Protein AF-A0A940PKW3-F1 (afdb_monomer_lite)

Structure (mmCIF, N/CA/C/O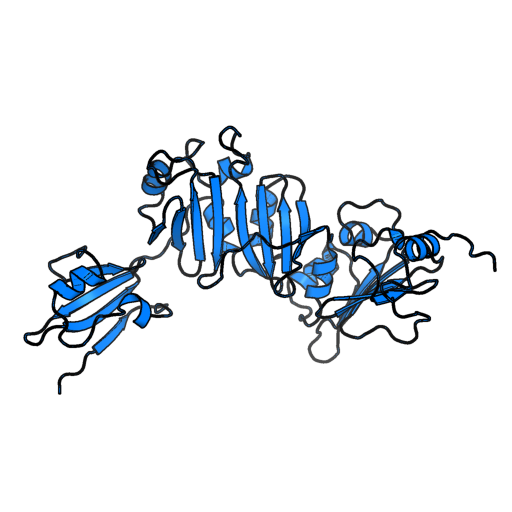 backbone):
data_AF-A0A940PKW3-F1
#
_entry.id   AF-A0A940PKW3-F1
#
loop_
_atom_site.group_PDB
_atom_site.id
_atom_site.type_symbol
_atom_site.label_atom_id
_atom_site.label_alt_id
_atom_site.label_comp_id
_atom_site.label_asym_id
_atom_site.label_entity_id
_atom_site.label_seq_id
_atom_site.pdbx_PDB_ins_code
_atom_site.Cartn_x
_atom_site.Cartn_y
_atom_site.Cartn_z
_atom_site.occupancy
_atom_site.B_iso_or_equiv
_atom_site.auth_seq_id
_atom_site.auth_comp_id
_atom_site.auth_asym_id
_atom_site.auth_atom_id
_atom_site.pdbx_PDB_model_num
ATOM 1 N N . MET A 1 1 ? -42.250 -30.000 14.776 1.00 42.66 1 MET A N 1
ATOM 2 C CA . MET A 1 1 ? -40.861 -29.640 14.417 1.00 42.66 1 MET A CA 1
ATOM 3 C C . MET A 1 1 ? -40.795 -28.125 14.399 1.00 42.66 1 MET A C 1
ATOM 5 O O . MET A 1 1 ? -41.320 -27.528 13.471 1.00 42.66 1 MET A O 1
ATOM 9 N N . HIS A 1 2 ? -40.269 -27.509 15.458 1.00 47.28 2 HIS A N 1
ATOM 10 C CA . HIS A 1 2 ? -40.024 -26.064 15.472 1.00 47.28 2 HIS A CA 1
ATOM 11 C C . HIS A 1 2 ? -38.677 -25.798 14.795 1.00 47.28 2 HIS A C 1
ATOM 13 O O . HIS A 1 2 ? -37.769 -26.616 14.921 1.00 47.28 2 HIS A O 1
ATOM 19 N N . ARG A 1 3 ? -38.581 -24.723 14.014 1.00 57.41 3 ARG A N 1
ATOM 20 C CA . ARG A 1 3 ? -37.437 -24.390 13.157 1.00 57.41 3 ARG A CA 1
ATOM 21 C C . ARG A 1 3 ? -36.722 -23.186 13.771 1.00 57.41 3 ARG A C 1
ATOM 23 O O . ARG A 1 3 ? -37.368 -22.160 13.945 1.00 57.41 3 ARG A O 1
ATOM 30 N N . LEU A 1 4 ? -35.427 -23.307 14.075 1.00 59.31 4 LEU A N 1
ATOM 31 C CA . LEU A 1 4 ? -34.598 -22.153 14.446 1.00 59.31 4 LEU A CA 1
ATOM 32 C C . LEU A 1 4 ? -34.551 -21.189 13.257 1.00 59.31 4 LEU A C 1
ATOM 34 O O . LEU A 1 4 ? -34.176 -21.591 12.148 1.00 59.31 4 LEU A O 1
ATOM 38 N N . THR A 1 5 ? -34.974 -19.948 13.478 1.00 65.88 5 THR A N 1
ATOM 39 C CA . THR A 1 5 ? -35.023 -18.929 12.426 1.00 65.88 5 THR A CA 1
ATOM 40 C C . THR A 1 5 ? -33.849 -17.973 12.581 1.00 65.88 5 THR A C 1
ATOM 42 O O . THR A 1 5 ? -33.632 -17.403 13.647 1.00 65.88 5 THR A O 1
ATOM 45 N N . PHE A 1 6 ? -33.088 -17.818 11.499 1.00 58.03 6 PHE A N 1
ATOM 46 C CA . PHE A 1 6 ? -31.997 -16.858 11.393 1.00 58.03 6 PHE A CA 1
ATOM 47 C C . PHE A 1 6 ? -32.471 -15.650 10.605 1.00 58.03 6 PHE A C 1
ATOM 49 O O . PHE A 1 6 ? -32.801 -15.781 9.423 1.00 58.03 6 PHE A O 1
ATOM 56 N N . LEU A 1 7 ? -32.500 -14.491 11.258 1.00 62.34 7 LEU A N 1
ATOM 57 C CA . LEU A 1 7 ? -32.888 -13.237 10.633 1.00 62.34 7 LEU A CA 1
ATOM 58 C C . LEU A 1 7 ? -31.661 -12.319 10.535 1.00 62.34 7 LEU A C 1
ATOM 60 O O . LEU A 1 7 ? -31.101 -11.891 11.543 1.00 62.34 7 LEU A O 1
ATOM 64 N N . LEU A 1 8 ? -31.232 -12.031 9.306 1.00 55.59 8 LEU A N 1
ATOM 65 C CA . LEU A 1 8 ? -30.220 -11.013 9.019 1.00 55.59 8 LEU A CA 1
ATOM 66 C C . LEU A 1 8 ? -30.945 -9.741 8.583 1.00 55.59 8 LEU A C 1
ATOM 68 O O . LEU A 1 8 ? -31.598 -9.732 7.538 1.00 55.59 8 LEU A O 1
ATOM 72 N N . THR A 1 9 ? -30.843 -8.680 9.373 1.00 54.34 9 THR A N 1
ATOM 73 C CA . THR A 1 9 ? -31.548 -7.414 9.136 1.00 54.34 9 THR A CA 1
ATOM 74 C C . THR A 1 9 ? -30.556 -6.267 8.945 1.00 54.34 9 THR A C 1
ATOM 76 O O . THR A 1 9 ? -29.680 -6.064 9.778 1.00 54.34 9 THR A O 1
ATOM 79 N N . GLY A 1 10 ? -30.696 -5.508 7.848 1.00 50.41 10 GLY A N 1
ATOM 80 C CA . GLY A 1 10 ? -29.863 -4.337 7.515 1.00 50.41 10 GLY A CA 1
ATOM 81 C C . GLY A 1 10 ? -29.011 -4.483 6.240 1.00 50.41 10 GLY A C 1
ATOM 82 O O . GLY A 1 10 ? -28.781 -5.589 5.752 1.00 50.41 10 GLY A O 1
ATOM 83 N N . GLU A 1 11 ? -28.546 -3.359 5.676 1.00 40.53 11 GLU A N 1
ATOM 84 C CA . GLU A 1 11 ? -27.572 -3.344 4.570 1.00 40.53 11 GLU A CA 1
ATOM 85 C C . GLU A 1 11 ? -26.161 -3.680 5.096 1.00 40.53 11 GLU A C 1
ATOM 87 O O . GLU A 1 11 ? -25.704 -3.080 6.067 1.00 40.53 11 GLU A O 1
ATOM 92 N N . ASN A 1 12 ? -25.445 -4.593 4.422 1.00 43.94 12 ASN A N 1
ATOM 93 C CA . ASN A 1 12 ? -24.135 -5.164 4.806 1.00 43.94 12 ASN A CA 1
ATOM 94 C C . ASN A 1 12 ? -24.181 -6.236 5.912 1.00 43.94 12 ASN A C 1
ATOM 96 O O . ASN A 1 12 ? -23.565 -6.103 6.969 1.00 43.94 12 ASN A O 1
ATOM 100 N N . SER A 1 13 ? -24.861 -7.346 5.624 1.00 47.47 13 SER A N 1
ATOM 101 C CA . SER A 1 13 ? -24.828 -8.571 6.429 1.00 47.47 13 SER A CA 1
ATOM 102 C C . SER A 1 13 ? -23.394 -9.018 6.757 1.00 47.47 13 SER A C 1
ATOM 104 O O . SER A 1 13 ? -22.546 -9.106 5.865 1.00 47.47 13 SER A O 1
ATOM 106 N N . TYR A 1 14 ? -23.142 -9.318 8.035 1.00 49.28 14 TYR A N 1
ATOM 107 C CA . TYR A 1 14 ? -21.865 -9.830 8.540 1.00 49.28 14 TYR A CA 1
ATOM 108 C C . TYR A 1 14 ? -21.403 -11.052 7.723 1.00 49.28 14 TYR A C 1
ATOM 110 O O . TYR A 1 14 ? -22.211 -11.946 7.475 1.00 49.28 14 TYR A O 1
ATOM 118 N N . PRO A 1 15 ? -20.132 -11.126 7.289 1.00 46.88 15 PRO A N 1
ATOM 119 C CA . PRO A 1 15 ? -19.698 -12.117 6.303 1.00 46.88 15 PRO A CA 1
ATOM 120 C C . PRO A 1 15 ? -19.610 -13.562 6.825 1.00 46.88 15 PRO A C 1
ATOM 122 O O . PRO A 1 15 ? -19.417 -14.461 6.010 1.00 46.88 15 PRO A O 1
ATOM 125 N N . ARG A 1 16 ? -19.716 -13.801 8.145 1.00 55.19 16 ARG A N 1
ATOM 126 C CA . ARG A 1 16 ? -19.660 -15.143 8.769 1.00 55.19 16 ARG A CA 1
ATOM 127 C C . ARG A 1 16 ? -20.538 -15.254 10.027 1.00 55.19 16 ARG A C 1
ATOM 129 O O . ARG A 1 16 ? -19.996 -15.418 11.121 1.00 55.19 16 ARG A O 1
ATOM 136 N N . PRO A 1 17 ? -21.872 -15.129 9.925 1.00 54.34 17 PRO A N 1
ATOM 137 C CA . PRO A 1 17 ? -22.753 -15.136 11.094 1.00 54.34 17 PRO A CA 1
ATOM 138 C C . PRO A 1 17 ? -22.559 -16.393 11.945 1.00 54.34 17 PRO A C 1
ATOM 140 O O . PRO A 1 17 ? -22.512 -16.280 13.162 1.00 54.34 17 PRO A O 1
ATOM 143 N N . GLU A 1 18 ? -22.307 -17.552 11.331 1.00 55.28 18 GLU A N 1
ATOM 144 C CA . GLU A 1 18 ? -22.012 -18.812 12.021 1.00 55.28 18 GLU A CA 1
ATOM 145 C C . GLU A 1 18 ? -20.790 -18.777 12.956 1.00 55.28 18 GLU A C 1
ATOM 147 O O . GLU A 1 18 ? -20.764 -19.515 13.938 1.00 55.28 18 GLU A O 1
ATOM 152 N N . GLY A 1 19 ? -19.792 -17.926 12.688 1.00 56.97 19 GLY A N 1
ATOM 153 C CA . GLY A 1 19 ? -18.619 -17.776 13.554 1.00 56.97 19 GLY A CA 1
ATOM 154 C C . GLY A 1 19 ? -18.909 -16.979 14.828 1.00 56.97 19 GLY A C 1
ATOM 155 O O . GLY A 1 19 ? -18.281 -17.223 15.852 1.00 56.97 19 GLY A O 1
ATOM 156 N N . LEU A 1 20 ? -19.885 -16.069 14.769 1.00 57.84 20 LEU A N 1
ATOM 157 C CA . LEU A 1 20 ? -20.273 -15.167 15.858 1.00 57.84 20 LEU A CA 1
ATOM 158 C C . LEU A 1 20 ? -21.103 -15.877 16.944 1.00 57.84 20 LEU A C 1
ATOM 160 O O . LEU A 1 20 ? -21.089 -15.491 18.106 1.00 57.84 20 LEU A O 1
ATOM 164 N N . ILE A 1 21 ? -21.833 -16.920 16.546 1.00 66.19 21 ILE A N 1
ATOM 165 C CA . ILE A 1 21 ? -22.768 -17.691 17.383 1.00 66.19 21 ILE A CA 1
ATOM 166 C C . ILE A 1 21 ? -22.354 -19.161 17.506 1.00 66.19 21 ILE A C 1
ATOM 168 O O . ILE A 1 21 ? -23.180 -20.017 17.830 1.00 66.19 21 ILE A O 1
ATOM 172 N N . ALA A 1 22 ? -21.098 -19.481 17.187 1.00 64.44 22 ALA A N 1
ATOM 173 C CA . ALA A 1 22 ? -20.590 -20.844 17.226 1.00 64.44 22 ALA A CA 1
ATOM 174 C C . ALA A 1 22 ? -20.827 -21.454 18.623 1.00 64.44 22 ALA A C 1
ATOM 176 O O . ALA A 1 22 ? -20.250 -21.013 19.612 1.00 64.44 22 ALA A O 1
ATOM 177 N N . GLY A 1 23 ? -21.702 -22.463 18.696 1.00 68.44 23 GLY A N 1
ATOM 178 C CA . GLY A 1 23 ? -22.109 -23.121 19.946 1.00 68.44 23 GLY A CA 1
ATOM 179 C C . GLY A 1 23 ? -23.553 -22.846 20.389 1.00 68.44 23 GLY A C 1
ATOM 180 O O . GLY A 1 23 ? -24.071 -23.582 21.228 1.00 68.44 23 GLY A O 1
ATOM 181 N N . LEU A 1 24 ? -24.237 -21.861 19.797 1.00 79.50 24 LEU A N 1
ATOM 182 C CA . LEU A 1 24 ? -25.676 -21.666 19.976 1.00 79.50 24 LEU A CA 1
ATOM 183 C C . LEU A 1 24 ? -26.457 -22.521 18.983 1.00 79.50 24 LEU A C 1
ATOM 185 O O . LEU A 1 24 ? -26.231 -22.487 17.774 1.00 79.50 24 LEU A O 1
ATOM 189 N N . THR A 1 25 ? -27.393 -23.305 19.506 1.00 79.19 25 THR A N 1
ATOM 190 C CA . THR A 1 25 ? -28.249 -24.197 18.723 1.00 79.19 25 THR A CA 1
ATOM 191 C C . THR A 1 25 ? -29.693 -24.075 19.191 1.00 79.19 25 THR A C 1
ATOM 193 O O . THR A 1 25 ? -30.000 -23.418 20.188 1.00 79.19 25 THR A O 1
ATOM 196 N N . GLN A 1 26 ? -30.609 -24.698 18.454 1.00 79.19 26 GLN A N 1
ATOM 197 C CA . GLN A 1 26 ? -32.002 -24.764 18.869 1.00 79.19 26 GLN A CA 1
ATOM 198 C C . GLN A 1 26 ? -32.112 -25.389 20.264 1.00 79.19 26 GLN A C 1
ATOM 200 O O . GLN A 1 26 ? -31.593 -26.478 20.504 1.00 79.19 26 GLN A O 1
ATOM 205 N N . GLY A 1 27 ? -32.820 -24.709 21.164 1.00 77.81 27 GLY A N 1
ATOM 206 C CA . GLY A 1 27 ? -32.999 -25.171 22.538 1.00 77.81 27 GLY A CA 1
ATOM 207 C C . GLY A 1 27 ? -31.851 -24.837 23.495 1.00 77.81 27 GLY A C 1
ATOM 208 O O . GLY A 1 27 ? -31.927 -25.205 24.666 1.00 77.81 27 GLY A O 1
ATOM 209 N N . SER A 1 28 ? -30.823 -24.102 23.047 1.00 87.25 28 SER A N 1
ATOM 210 C CA . SER A 1 28 ? -29.833 -23.498 23.947 1.00 87.25 28 SER A CA 1
ATOM 211 C C . SER A 1 28 ? -30.526 -22.658 25.031 1.00 87.25 28 SER A C 1
ATOM 213 O O . SER A 1 28 ? -31.518 -21.974 24.765 1.00 87.25 28 SER A O 1
ATOM 215 N N . THR A 1 29 ? -30.017 -22.725 26.263 1.00 89.50 29 THR A N 1
ATOM 216 C CA . THR A 1 29 ? -30.534 -21.963 27.410 1.00 89.50 29 THR A CA 1
ATOM 217 C C . THR A 1 29 ? -29.939 -20.555 27.455 1.00 89.50 29 THR A C 1
ATOM 219 O O . THR A 1 29 ? -28.902 -20.297 26.840 1.00 89.50 29 THR A O 1
ATOM 222 N N . ARG A 1 30 ? -30.564 -19.647 28.219 1.00 89.62 30 ARG A N 1
ATOM 223 C CA . ARG A 1 30 ? -30.000 -18.312 28.494 1.00 89.62 30 ARG A CA 1
ATOM 224 C C . ARG A 1 30 ? -28.615 -18.397 29.132 1.00 89.62 30 ARG A C 1
ATOM 226 O O . ARG A 1 30 ? -27.707 -17.718 28.678 1.00 89.62 30 ARG A O 1
ATOM 233 N N . ASP A 1 31 ? -28.420 -19.312 30.078 1.00 87.12 31 ASP A N 1
ATOM 234 C CA . ASP A 1 31 ? -27.116 -19.518 30.723 1.00 87.12 31 ASP A CA 1
ATOM 235 C C . ASP A 1 31 ? -26.021 -19.899 29.714 1.00 87.12 31 ASP A C 1
ATOM 237 O O . ASP A 1 31 ? -24.894 -19.416 29.794 1.00 87.12 31 ASP A O 1
ATOM 241 N N . LEU A 1 32 ? -26.352 -20.735 28.721 1.00 83.88 32 LEU A N 1
ATOM 242 C CA . LEU A 1 32 ? -25.419 -21.090 27.652 1.00 83.88 32 LEU A CA 1
ATOM 243 C C . LEU A 1 32 ? -25.144 -19.901 26.720 1.00 83.88 32 LEU A C 1
ATOM 245 O O . LEU A 1 32 ? -24.017 -19.738 26.259 1.00 83.88 32 LEU A O 1
ATOM 249 N N . ALA A 1 33 ? -26.144 -19.056 26.464 1.00 85.19 33 ALA A N 1
ATOM 250 C CA . ALA A 1 33 ? -25.941 -17.817 25.722 1.00 85.19 33 ALA A CA 1
ATOM 251 C C . ALA A 1 33 ? -25.017 -16.846 26.455 1.00 85.19 33 ALA A C 1
ATOM 253 O O . ALA A 1 33 ? -24.104 -16.319 25.827 1.00 85.19 33 ALA A O 1
ATOM 254 N N . HIS A 1 34 ? -25.169 -16.693 27.770 1.00 84.25 34 HIS A N 1
ATOM 255 C CA . HIS A 1 34 ? -24.277 -15.855 28.573 1.00 84.25 34 HIS A CA 1
ATOM 256 C C . HIS A 1 34 ? -22.847 -16.407 28.592 1.00 84.25 34 HIS A C 1
ATOM 258 O O . HIS A 1 34 ? -21.877 -15.656 28.543 1.00 84.25 34 HIS A O 1
ATOM 264 N N . LEU A 1 35 ? -22.702 -17.735 28.604 1.00 81.56 35 LEU A N 1
ATOM 265 C CA . LEU A 1 35 ? -21.393 -18.380 28.530 1.00 81.56 35 LEU A CA 1
ATOM 266 C C . LEU A 1 35 ? -20.677 -18.111 27.195 1.00 81.56 35 LEU A C 1
ATOM 268 O O . LEU A 1 35 ? -19.458 -17.960 27.180 1.00 81.56 35 LEU A O 1
ATOM 272 N N . ILE A 1 36 ? -21.416 -18.091 26.081 1.00 79.44 36 ILE A N 1
ATOM 273 C CA . ILE A 1 36 ? -20.850 -17.961 24.728 1.00 79.44 36 ILE A CA 1
ATOM 274 C C . ILE A 1 36 ? -20.667 -16.494 24.326 1.00 79.44 36 ILE A C 1
ATOM 276 O O . ILE A 1 36 ? -19.625 -16.136 23.783 1.00 79.44 36 ILE A O 1
ATOM 280 N N . LEU A 1 37 ? -21.675 -15.656 24.568 1.00 77.44 37 LEU A N 1
ATOM 281 C CA . LEU A 1 37 ? -21.719 -14.261 24.119 1.00 77.44 37 LEU A CA 1
ATOM 282 C C . LEU A 1 37 ? -21.313 -13.259 25.210 1.00 77.44 37 LEU A C 1
ATOM 284 O O . LEU A 1 37 ? -21.161 -12.076 24.917 1.00 77.44 37 LEU A O 1
ATOM 288 N N . GLY A 1 38 ? -21.120 -13.717 26.449 1.00 79.56 38 GLY A N 1
ATOM 289 C CA . GLY A 1 38 ? -20.910 -12.855 27.609 1.00 79.56 38 GLY A CA 1
ATOM 290 C C . GLY A 1 38 ? -22.221 -12.316 28.183 1.00 79.56 38 GLY A C 1
ATOM 291 O O . GLY A 1 38 ? -23.311 -12.764 27.835 1.00 79.56 38 GLY A O 1
ATOM 292 N N . GLU A 1 39 ? -22.117 -11.344 29.087 1.00 81.56 39 GLU A N 1
ATOM 293 C CA . GLU A 1 39 ? -23.296 -10.730 29.701 1.00 81.56 39 GLU A CA 1
ATOM 294 C C . GLU A 1 39 ? -24.097 -9.893 28.687 1.00 81.56 39 GLU A C 1
ATOM 296 O O . GLU A 1 39 ? -23.503 -9.183 27.863 1.00 81.56 39 GLU A O 1
ATOM 301 N N . PRO A 1 40 ? -25.439 -9.932 28.747 1.00 81.94 40 PRO A N 1
ATOM 302 C CA . PRO A 1 40 ? -26.274 -9.115 27.886 1.00 81.94 40 PRO A CA 1
ATOM 303 C C . PRO A 1 40 ? -26.087 -7.631 28.211 1.00 81.94 40 PRO A C 1
ATOM 305 O O . PRO A 1 40 ? -26.019 -7.212 29.367 1.00 81.94 40 PRO A O 1
ATOM 308 N N . VAL A 1 41 ? -26.051 -6.817 27.161 1.00 79.94 41 VAL A N 1
ATOM 309 C CA . VAL A 1 41 ? -26.023 -5.355 27.259 1.00 79.94 41 VAL A CA 1
ATOM 310 C C . VAL A 1 41 ? -27.401 -4.808 27.629 1.00 79.94 41 VAL A C 1
ATOM 312 O O . VAL A 1 41 ? -27.489 -3.804 28.332 1.00 79.94 41 VAL A O 1
ATOM 315 N N . ASP A 1 42 ? -28.466 -5.489 27.200 1.00 77.25 42 ASP A N 1
ATOM 316 C CA . ASP A 1 42 ? -29.824 -5.293 27.705 1.00 77.25 42 ASP A CA 1
ATOM 317 C C . ASP A 1 42 ? -30.454 -6.656 28.021 1.00 77.25 42 ASP A C 1
ATOM 319 O O . ASP A 1 42 ? -30.912 -7.388 27.140 1.00 77.25 42 ASP A O 1
ATOM 323 N N . ALA A 1 43 ? -30.485 -6.990 29.312 1.00 77.00 43 ALA A N 1
ATOM 324 C CA . ALA A 1 43 ? -31.052 -8.239 29.815 1.00 77.00 43 ALA A CA 1
ATOM 325 C C . ALA A 1 43 ? -32.573 -8.347 29.601 1.00 77.00 43 ALA A C 1
ATOM 327 O O . ALA A 1 43 ? -33.121 -9.443 29.656 1.00 77.00 43 ALA A O 1
ATOM 328 N N . THR A 1 44 ? -33.280 -7.236 29.365 1.00 78.56 44 THR A N 1
ATOM 329 C CA . THR A 1 44 ? -34.735 -7.260 29.131 1.00 78.56 44 THR A CA 1
ATOM 330 C C . THR A 1 44 ? -35.096 -7.679 27.711 1.00 78.56 44 THR A C 1
ATOM 332 O O . THR A 1 44 ? -36.212 -8.141 27.472 1.00 78.56 44 THR A O 1
ATOM 335 N N . ARG A 1 45 ? -34.148 -7.543 26.778 1.00 77.88 45 ARG A N 1
ATOM 336 C CA . ARG A 1 45 ? -34.308 -7.888 25.360 1.00 77.88 45 ARG A CA 1
ATOM 337 C C . ARG A 1 45 ? -33.386 -9.024 24.923 1.00 77.88 45 ARG A C 1
ATOM 339 O O . ARG A 1 45 ? -33.326 -9.296 23.729 1.00 77.88 45 ARG A O 1
ATOM 346 N N . ASP A 1 46 ? -32.684 -9.652 25.876 1.00 85.19 46 ASP A N 1
ATOM 347 C CA . ASP A 1 46 ? -31.654 -10.665 25.619 1.00 85.19 46 ASP A CA 1
ATOM 348 C C . ASP A 1 46 ? -30.701 -10.183 24.492 1.00 85.19 46 ASP A C 1
ATOM 350 O O . ASP A 1 46 ? -30.457 -10.868 23.495 1.00 85.19 46 ASP A O 1
ATOM 354 N N . GLU A 1 47 ? -30.228 -8.936 24.631 1.00 84.38 47 GLU A N 1
ATOM 355 C CA . GLU A 1 47 ? -29.379 -8.245 23.659 1.00 84.38 47 GLU A CA 1
ATOM 356 C C . GLU A 1 47 ? -27.906 -8.371 24.049 1.00 84.38 47 GLU A C 1
ATOM 358 O O . GLU A 1 47 ? -27.496 -7.929 25.122 1.00 84.38 47 GLU A O 1
ATOM 363 N N . PHE A 1 48 ? -27.088 -8.894 23.143 1.00 82.69 48 PHE A N 1
ATOM 364 C CA . PHE A 1 48 ? -25.660 -9.119 23.342 1.00 82.69 48 PHE A CA 1
ATOM 365 C C . PHE A 1 48 ? -24.847 -8.272 22.365 1.00 82.69 48 PHE A C 1
ATOM 367 O O . PHE A 1 48 ? -25.235 -8.081 21.211 1.00 82.69 48 PHE A O 1
ATOM 374 N N . ALA A 1 49 ? -23.692 -7.782 22.817 1.00 74.19 49 ALA A N 1
ATOM 375 C CA . ALA A 1 49 ? -22.707 -7.159 21.942 1.00 74.19 49 ALA A CA 1
ATOM 376 C C . ALA A 1 49 ? -21.627 -8.186 21.609 1.00 74.19 49 ALA A C 1
ATOM 378 O O . ALA A 1 49 ? -20.763 -8.476 22.432 1.00 74.19 49 ALA A O 1
ATOM 379 N N . ALA A 1 50 ? -21.665 -8.709 20.387 1.00 68.69 50 ALA A N 1
ATOM 380 C CA . ALA A 1 50 ? -20.647 -9.615 19.882 1.00 68.69 50 ALA A CA 1
ATOM 381 C C . ALA A 1 50 ? -19.952 -8.958 18.694 1.00 68.69 50 ALA A C 1
ATOM 383 O O . ALA A 1 50 ? -20.579 -8.650 17.682 1.00 68.69 50 ALA A O 1
ATOM 384 N N . ASP A 1 51 ? -18.642 -8.734 18.813 1.00 62.09 51 ASP A N 1
ATOM 385 C CA . ASP A 1 51 ? -17.799 -8.357 17.673 1.00 62.09 51 ASP A CA 1
ATOM 386 C C . ASP A 1 51 ? -18.194 -7.016 16.998 1.00 62.09 51 ASP A C 1
ATOM 388 O O . ASP A 1 51 ? -17.890 -6.772 15.826 1.00 62.09 51 ASP A O 1
ATOM 392 N N . GLY A 1 52 ? -18.849 -6.118 17.750 1.00 58.53 52 GLY A N 1
ATOM 393 C CA . GLY A 1 52 ? -19.374 -4.833 17.264 1.00 58.53 52 GLY A CA 1
ATOM 394 C C . GLY A 1 52 ? -20.802 -4.895 16.707 1.00 58.53 52 GLY A C 1
ATOM 395 O O . GLY A 1 52 ? -21.298 -3.918 16.144 1.00 58.53 52 GLY A O 1
ATOM 396 N N . ILE A 1 53 ? -21.483 -6.027 16.864 1.00 67.31 53 ILE A N 1
ATOM 397 C CA . ILE A 1 53 ? -22.809 -6.314 16.311 1.00 67.31 53 ILE A CA 1
ATOM 398 C C . ILE A 1 53 ? -23.783 -6.593 17.457 1.00 67.31 53 ILE A C 1
ATOM 400 O O . ILE A 1 53 ? -23.389 -7.190 18.463 1.00 67.31 53 ILE A O 1
ATOM 404 N N . ARG A 1 54 ? -25.044 -6.166 17.314 1.00 76.56 54 ARG A N 1
ATOM 405 C CA . ARG A 1 54 ? -26.100 -6.534 18.252 1.00 76.56 54 ARG A CA 1
ATOM 406 C C . ARG A 1 54 ? -26.654 -7.872 17.829 1.00 76.56 54 ARG A C 1
ATOM 408 O O . ARG A 1 54 ? -27.124 -8.042 16.704 1.00 76.56 54 ARG A O 1
ATOM 415 N N . VAL A 1 55 ? -26.580 -8.813 18.751 1.00 81.81 55 VAL A N 1
ATOM 416 C CA . VAL A 1 55 ? -27.222 -10.110 18.627 1.00 81.81 55 VAL A CA 1
ATOM 417 C C . VAL A 1 55 ? -28.407 -10.100 19.573 1.00 81.81 55 VAL A C 1
ATOM 419 O O . VAL A 1 55 ? -28.236 -9.941 20.778 1.00 81.81 55 VAL A O 1
ATOM 422 N N . PHE A 1 56 ? -29.599 -10.267 19.022 1.00 87.44 56 PHE A N 1
ATOM 423 C CA . PHE A 1 56 ? -30.830 -10.418 19.781 1.00 87.44 56 PHE A CA 1
ATOM 424 C C . PHE A 1 56 ? -31.219 -11.886 19.770 1.00 87.44 56 PHE A C 1
ATOM 426 O O . PHE A 1 56 ? -31.307 -12.509 18.705 1.00 87.44 56 PHE A O 1
ATOM 433 N N . LEU A 1 57 ? -31.435 -12.436 20.957 1.00 88.12 57 LEU A N 1
ATOM 434 C CA . LEU A 1 57 ? -31.845 -13.819 21.131 1.00 88.12 57 LEU A CA 1
ATOM 435 C C . LEU A 1 57 ? -33.293 -13.866 21.612 1.00 88.12 57 LEU A C 1
ATOM 437 O O . LEU A 1 57 ? -33.629 -13.275 22.629 1.00 88.12 57 LEU A O 1
ATOM 441 N N . GLU A 1 58 ? -34.149 -14.619 20.925 1.00 88.88 58 GLU A N 1
ATOM 442 C CA . GLU A 1 58 ? -35.513 -14.864 21.404 1.00 88.88 58 GLU A CA 1
ATOM 443 C C . GLU A 1 58 ? -35.644 -16.299 21.913 1.00 88.88 58 GLU A C 1
ATOM 445 O O . GLU A 1 58 ? -35.381 -17.274 21.195 1.00 88.88 58 GLU A O 1
ATOM 450 N N . PHE A 1 59 ? -36.080 -16.437 23.164 1.00 88.06 59 PHE A N 1
ATOM 451 C CA . PHE A 1 59 ? -36.270 -17.724 23.827 1.00 88.06 59 PHE A CA 1
ATOM 452 C C . PHE A 1 59 ? -37.757 -18.037 24.001 1.00 88.06 59 PHE A C 1
ATOM 454 O O . PHE A 1 59 ? -38.505 -17.252 24.582 1.00 88.06 59 PHE A O 1
ATOM 461 N N . GLU A 1 60 ? -38.154 -19.236 23.584 1.00 88.75 60 GLU A N 1
ATOM 462 C CA . GLU A 1 60 ? -39.469 -19.814 23.865 1.00 88.75 60 GLU A CA 1
ATOM 463 C C . GLU A 1 60 ? -39.361 -20.891 24.961 1.00 88.75 60 GLU A C 1
ATOM 465 O O . GLU A 1 60 ? -38.279 -21.191 25.468 1.00 88.75 60 GLU A O 1
ATOM 470 N N . ALA A 1 61 ? -40.482 -21.525 25.328 1.00 82.94 61 ALA A N 1
ATOM 471 C CA . ALA A 1 61 ? -40.531 -22.574 26.357 1.00 82.94 61 ALA A CA 1
ATOM 472 C C . ALA A 1 61 ? -39.589 -23.771 26.086 1.00 82.94 61 ALA A C 1
ATOM 474 O O . ALA A 1 61 ? -39.247 -24.503 27.011 1.00 82.94 61 ALA A O 1
ATOM 475 N N . GLY A 1 62 ? -39.170 -23.968 24.831 1.00 80.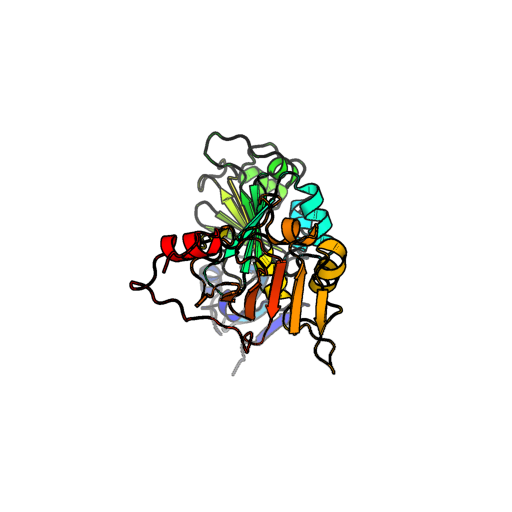75 62 GLY A N 1
ATOM 476 C CA . GLY A 1 62 ? -38.212 -24.996 24.418 1.00 80.75 62 GLY A CA 1
ATOM 477 C C . GLY A 1 62 ? -36.749 -24.541 24.351 1.00 80.75 62 GLY A C 1
ATOM 478 O O . GLY A 1 62 ? -35.921 -25.336 23.919 1.00 80.75 62 GLY A O 1
ATOM 479 N N . GLY A 1 63 ? -36.433 -23.299 24.737 1.00 87.06 63 GLY A N 1
ATOM 480 C CA . GLY A 1 63 ? -35.109 -22.675 24.625 1.00 87.06 63 GLY A CA 1
ATOM 481 C C . GLY A 1 63 ? -34.996 -21.724 23.427 1.00 87.06 63 GLY A C 1
ATOM 482 O O . GLY A 1 63 ? -36.000 -21.191 22.953 1.00 87.06 63 GLY A O 1
ATOM 483 N N . LEU A 1 64 ? -33.770 -21.472 22.961 1.00 87.31 64 LEU A N 1
ATOM 484 C CA . LEU A 1 64 ? -33.496 -20.518 21.881 1.00 87.31 64 LEU A CA 1
ATOM 485 C C . LEU A 1 64 ? -34.281 -20.855 20.600 1.00 87.31 64 LEU A C 1
ATOM 487 O O . LEU A 1 64 ? -34.191 -21.976 20.086 1.00 87.31 64 LEU A O 1
ATOM 491 N N . SER A 1 65 ? -35.030 -19.871 20.097 1.00 85.50 65 SER A N 1
ATOM 492 C CA . SER A 1 65 ? -35.988 -20.005 18.988 1.00 85.50 65 SER A CA 1
ATOM 493 C C . SER A 1 65 ? -35.663 -19.110 17.784 1.00 85.50 65 SER A C 1
ATOM 495 O O . SER A 1 65 ? -35.876 -19.525 16.639 1.00 85.50 65 SER A O 1
ATOM 497 N N . GLN A 1 66 ? -35.063 -17.939 18.021 1.00 84.69 66 GLN A N 1
ATOM 498 C CA . GLN A 1 66 ? -34.647 -17.005 16.978 1.00 84.69 66 GLN A CA 1
ATOM 499 C C . GLN A 1 66 ? -33.352 -16.286 17.358 1.00 84.69 66 GLN A C 1
ATOM 501 O O . GLN A 1 66 ? -33.109 -15.984 18.527 1.00 84.69 66 GLN A O 1
ATOM 506 N N . ILE A 1 67 ? -32.532 -16.020 16.342 1.00 83.06 67 ILE A N 1
ATOM 507 C CA . ILE A 1 67 ? -31.353 -15.160 16.431 1.00 83.06 67 ILE A CA 1
ATOM 508 C C . ILE A 1 67 ? -31.527 -14.059 15.384 1.00 83.06 67 ILE A C 1
ATOM 510 O O . ILE A 1 67 ? -31.586 -14.354 14.183 1.00 83.06 67 ILE A O 1
ATOM 514 N N . SER A 1 68 ? -31.595 -12.810 15.838 1.00 81.19 68 SER A N 1
ATOM 515 C CA . SER A 1 68 ? -31.594 -11.629 14.974 1.00 81.19 68 SER A CA 1
ATOM 516 C C . SER A 1 68 ? -30.267 -10.900 15.133 1.00 81.19 68 SER A C 1
ATOM 518 O O . SER A 1 68 ? -29.809 -10.662 16.248 1.00 81.19 68 SER A O 1
ATOM 520 N N . ILE A 1 69 ? -29.632 -10.560 14.018 1.00 76.25 69 ILE A N 1
ATOM 521 C CA . ILE A 1 69 ? -28.354 -9.848 14.014 1.00 76.25 69 ILE A CA 1
ATOM 522 C C . ILE A 1 69 ? -28.590 -8.481 13.379 1.00 76.25 69 ILE A C 1
ATOM 524 O O . ILE A 1 69 ? -28.905 -8.405 12.190 1.00 76.25 69 ILE A O 1
ATOM 528 N N . GLU A 1 70 ? -28.418 -7.414 14.158 1.00 68.56 70 GLU A N 1
ATOM 529 C CA . GLU A 1 70 ? -28.476 -6.038 13.661 1.00 68.56 70 GLU A CA 1
ATOM 530 C C . GLU A 1 70 ? -27.078 -5.400 13.719 1.00 68.56 70 GLU A C 1
ATOM 532 O O . GLU A 1 70 ? -26.410 -5.445 14.760 1.00 68.56 70 GLU A O 1
ATOM 537 N N . PRO A 1 71 ? -26.597 -4.778 12.627 1.00 61.00 71 PRO A N 1
ATOM 538 C CA . PRO A 1 71 ? -25.380 -3.979 12.660 1.00 61.00 71 PRO A CA 1
ATOM 539 C C . PRO A 1 71 ? -25.530 -2.850 13.685 1.00 61.00 71 PRO A C 1
ATOM 541 O O . PRO A 1 71 ? -26.403 -1.998 13.544 1.00 61.00 71 PRO A O 1
ATOM 544 N N . THR A 1 72 ? -24.680 -2.823 14.713 1.00 53.34 72 THR A N 1
ATOM 545 C CA . THR A 1 72 ? -24.901 -1.903 15.838 1.00 53.34 72 THR A CA 1
ATOM 546 C C . THR A 1 72 ? -24.662 -0.439 15.512 1.00 53.34 72 THR A C 1
ATOM 548 O O . THR A 1 72 ? -25.231 0.412 16.178 1.00 53.34 72 THR A O 1
ATOM 551 N N . LEU A 1 73 ? -23.806 -0.084 14.557 1.00 50.97 73 LEU A N 1
ATOM 552 C CA . LEU A 1 73 ? -23.418 1.314 14.388 1.00 50.97 73 LEU A CA 1
ATOM 553 C C . LEU A 1 73 ? -23.188 1.661 12.924 1.00 50.97 73 LEU A C 1
ATOM 555 O O . LEU A 1 73 ? -22.519 0.940 12.185 1.00 50.97 73 LEU A O 1
ATOM 559 N N . GLN A 1 74 ? -23.675 2.839 12.533 1.00 51.44 74 GLN A N 1
ATOM 560 C CA . GLN A 1 74 ? -22.995 3.621 11.512 1.00 51.44 74 GLN A CA 1
ATOM 561 C C . GLN A 1 74 ? -21.592 3.896 12.046 1.00 51.44 74 GLN A C 1
ATOM 563 O O . GLN A 1 74 ? -21.392 4.762 12.894 1.00 51.44 74 GLN A O 1
ATOM 568 N N . TRP A 1 75 ? -20.629 3.097 11.608 1.00 60.28 75 TRP A N 1
ATOM 569 C CA . TRP A 1 75 ? -19.239 3.271 11.984 1.00 60.28 75 TRP A CA 1
ATOM 570 C C . TRP A 1 75 ? -18.709 4.536 11.314 1.00 60.28 75 TRP A C 1
ATOM 572 O O . TRP A 1 75 ? -18.210 4.499 10.188 1.00 60.28 75 TRP A O 1
ATOM 582 N N . THR A 1 76 ? -18.862 5.677 11.980 1.00 72.69 76 THR A N 1
ATOM 583 C CA . THR A 1 76 ? -18.214 6.910 11.550 1.00 72.69 76 THR A CA 1
ATOM 584 C C . THR A 1 76 ? -16.720 6.749 11.754 1.00 72.69 76 THR A C 1
ATOM 586 O O . THR A 1 76 ? -16.264 6.382 12.838 1.00 72.69 76 THR A O 1
ATOM 589 N N . LEU A 1 77 ? -15.961 7.003 10.696 1.00 84.31 77 LEU A N 1
ATOM 590 C CA . LEU A 1 77 ? -14.510 7.006 10.760 1.00 84.31 77 LEU A CA 1
ATOM 591 C C . LEU A 1 77 ? -14.023 7.999 11.827 1.00 84.31 77 LEU A C 1
ATOM 593 O O . LEU A 1 77 ? -14.673 9.028 12.042 1.00 84.31 77 LEU A O 1
ATOM 597 N N . PRO A 1 78 ? -12.887 7.716 12.490 1.00 85.12 78 PRO A N 1
ATOM 598 C CA . PRO A 1 78 ? -12.326 8.637 13.463 1.00 85.12 78 PRO A CA 1
ATOM 599 C C . PRO A 1 78 ? -12.016 9.975 12.775 1.00 85.12 78 PRO A C 1
ATOM 601 O O . PRO A 1 78 ? -11.568 9.986 11.625 1.00 85.12 78 PRO A O 1
ATOM 604 N N . PRO A 1 79 ? -12.240 11.117 13.441 1.00 82.12 79 PRO A N 1
ATOM 605 C CA . PRO A 1 79 ? -12.002 12.417 12.832 1.00 82.12 79 PRO A CA 1
ATOM 606 C C . PRO A 1 79 ? -10.517 12.634 12.508 1.00 82.12 79 PRO A C 1
ATOM 608 O O . PRO A 1 79 ? -9.621 12.037 13.107 1.00 82.12 79 PRO A O 1
ATOM 611 N N . GLY A 1 80 ? -10.249 13.564 11.591 1.00 85.69 80 GLY A N 1
ATOM 612 C CA . GLY A 1 80 ? -8.892 13.995 11.258 1.00 85.69 80 GLY A CA 1
ATOM 613 C C . GLY A 1 80 ? -8.174 13.086 10.262 1.00 85.69 80 GLY A C 1
ATOM 614 O O . GLY A 1 80 ? -8.789 12.453 9.403 1.00 85.69 80 GLY A O 1
ATOM 615 N N . ARG A 1 81 ? -6.838 13.073 10.337 1.00 89.12 81 ARG A N 1
ATOM 616 C CA . ARG A 1 81 ? -5.981 12.404 9.346 1.00 89.12 81 ARG A CA 1
ATOM 617 C C . ARG A 1 81 ? -6.095 10.884 9.397 1.00 89.12 81 ARG A C 1
ATOM 619 O O . ARG A 1 81 ? -5.985 10.252 8.353 1.00 89.12 81 ARG A O 1
ATOM 626 N N . LEU A 1 82 ? -6.359 10.301 10.569 1.00 90.06 82 LEU A N 1
ATOM 627 C CA . LEU A 1 82 ? -6.575 8.860 10.686 1.00 90.06 82 LEU A CA 1
ATOM 628 C C . LEU A 1 82 ? -7.807 8.397 9.897 1.00 90.06 82 LEU A C 1
ATOM 630 O O . LEU A 1 82 ? -7.715 7.412 9.171 1.00 90.06 82 LEU A O 1
ATOM 634 N N . GLY A 1 83 ? -8.930 9.119 9.983 1.00 90.62 83 GLY A N 1
ATOM 635 C CA . GLY A 1 83 ? -10.127 8.811 9.196 1.00 90.62 83 GLY A CA 1
ATOM 636 C C . GLY A 1 83 ? -9.854 8.844 7.699 1.00 90.62 83 GLY A C 1
ATOM 637 O O . GLY A 1 83 ? -10.147 7.877 7.005 1.00 90.62 83 GLY A O 1
ATOM 638 N N . ARG A 1 84 ? -9.187 9.902 7.223 1.00 91.06 84 ARG A N 1
ATOM 639 C CA . ARG A 1 84 ? -8.787 10.025 5.811 1.00 91.06 84 ARG A CA 1
ATOM 640 C C . ARG A 1 84 ? -7.844 8.907 5.375 1.00 91.06 84 ARG A C 1
ATOM 642 O O . ARG A 1 84 ? -8.029 8.336 4.310 1.00 91.06 84 ARG A O 1
ATOM 649 N N . LEU A 1 85 ? -6.861 8.544 6.203 1.00 92.12 85 LEU A N 1
ATOM 650 C CA . LEU A 1 85 ? -5.968 7.417 5.918 1.00 92.12 85 LEU A CA 1
ATOM 651 C C . LEU A 1 85 ? -6.760 6.109 5.782 1.00 92.12 85 LEU A C 1
ATOM 653 O O . LEU A 1 85 ? -6.541 5.357 4.835 1.00 92.12 85 LEU A O 1
ATOM 657 N N . LEU A 1 86 ? -7.715 5.858 6.682 1.00 92.44 86 LEU A N 1
ATOM 658 C CA . LEU A 1 86 ? -8.597 4.694 6.610 1.00 92.44 86 LEU A CA 1
ATOM 659 C C . LEU A 1 86 ? -9.445 4.696 5.328 1.00 92.44 86 LEU A C 1
ATOM 661 O O . LEU A 1 86 ? -9.632 3.638 4.728 1.00 92.44 86 LEU A O 1
ATOM 665 N N . GLU A 1 87 ? -9.921 5.853 4.862 1.00 92.00 87 GLU A N 1
ATOM 666 C CA . GLU A 1 87 ? -10.682 5.966 3.607 1.00 92.00 87 GLU A CA 1
ATOM 667 C C . GLU A 1 87 ? -9.896 5.483 2.391 1.00 92.00 87 GLU A C 1
ATOM 669 O O . GLU A 1 87 ? -10.500 4.882 1.501 1.00 92.00 87 GLU A O 1
ATOM 674 N N . THR A 1 88 ? -8.571 5.666 2.385 1.00 93.25 88 THR A N 1
ATOM 675 C CA . THR A 1 88 ? -7.710 5.234 1.274 1.00 93.25 88 THR A CA 1
ATOM 676 C C . THR A 1 88 ? -7.588 3.718 1.142 1.00 93.25 88 THR A C 1
ATOM 678 O O . THR A 1 88 ? -7.238 3.236 0.065 1.00 93.25 88 THR A O 1
ATOM 681 N N . LEU A 1 89 ? -7.890 2.941 2.187 1.00 91.94 89 LEU A N 1
ATOM 682 C CA . LEU A 1 89 ? -7.816 1.482 2.118 1.00 91.94 89 LEU A CA 1
ATOM 683 C C . LEU A 1 89 ? -8.759 0.937 1.037 1.00 91.94 89 LEU A C 1
ATOM 685 O O . LEU A 1 89 ? -9.940 1.284 0.978 1.00 91.94 89 LEU A O 1
ATOM 689 N N . GLY A 1 90 ? -8.221 0.074 0.177 1.00 89.00 90 GLY A N 1
ATOM 690 C CA . GLY A 1 90 ? -8.906 -0.493 -0.982 1.00 89.00 90 GLY A CA 1
ATOM 691 C C . GLY A 1 90 ? -9.019 0.446 -2.187 1.00 89.00 90 GLY A C 1
ATOM 692 O O . GLY A 1 90 ? -9.528 0.022 -3.222 1.00 89.00 90 GLY A O 1
ATOM 693 N N . THR A 1 91 ? -8.555 1.694 -2.086 1.00 90.38 91 THR A N 1
ATOM 694 C CA . THR A 1 91 ? -8.526 2.629 -3.220 1.00 90.38 91 THR A CA 1
ATOM 695 C C . THR A 1 91 ? -7.246 2.459 -4.048 1.00 90.38 91 THR A C 1
ATOM 697 O O . THR A 1 91 ? -6.242 1.966 -3.524 1.00 90.38 91 THR A O 1
ATOM 700 N N . PRO A 1 92 ? -7.238 2.874 -5.327 1.00 87.94 92 PRO A N 1
ATOM 701 C CA . PRO A 1 92 ? -6.014 2.914 -6.123 1.00 87.94 92 PRO A CA 1
ATOM 702 C C . PRO A 1 92 ? -4.953 3.836 -5.508 1.00 87.94 92 PRO A C 1
ATOM 704 O O . PRO A 1 92 ? -5.286 4.917 -5.016 1.00 87.94 92 PRO A O 1
ATOM 707 N N . GLU A 1 93 ? -3.671 3.467 -5.620 1.00 87.12 93 GLU A N 1
ATOM 708 C CA . GLU A 1 93 ? -2.541 4.283 -5.126 1.00 87.12 93 GLU A CA 1
ATOM 709 C C . GLU A 1 93 ? -2.548 5.716 -5.667 1.00 87.12 93 GLU A C 1
ATOM 711 O O . GLU A 1 93 ? -2.117 6.634 -4.990 1.00 87.12 93 GLU A O 1
ATOM 716 N N . PHE A 1 94 ? -3.026 5.938 -6.886 1.00 85.12 94 PHE A N 1
ATOM 717 C CA . PHE A 1 94 ? -3.033 7.271 -7.498 1.00 85.12 94 PHE A CA 1
ATOM 718 C C . PHE A 1 94 ? -4.417 7.910 -7.504 1.00 85.12 94 PHE A C 1
ATOM 720 O O . PHE A 1 94 ? -4.701 8.758 -8.344 1.00 85.12 94 PHE A O 1
ATOM 727 N N . SER A 1 95 ? -5.293 7.475 -6.601 1.00 85.38 95 SER A N 1
ATOM 728 C CA . SER A 1 95 ? -6.556 8.162 -6.360 1.00 85.38 95 SER A CA 1
ATOM 729 C C . SER A 1 95 ? -6.315 9.515 -5.691 1.00 85.38 95 SER A C 1
ATOM 731 O O . SER A 1 95 ? -5.389 9.660 -4.890 1.00 85.38 95 SER A O 1
ATOM 733 N N . ASP A 1 96 ? -7.187 10.486 -5.969 1.00 85.00 96 ASP A N 1
ATOM 734 C CA . ASP A 1 96 ? -7.128 11.816 -5.349 1.00 85.00 96 ASP A CA 1
ATOM 735 C C . ASP A 1 96 ? -7.116 11.721 -3.813 1.00 85.00 96 ASP A C 1
ATOM 737 O O . ASP A 1 96 ? -6.365 12.433 -3.150 1.00 85.00 96 ASP A O 1
ATOM 741 N N . ALA A 1 97 ? -7.871 10.766 -3.255 1.00 86.69 97 ALA A N 1
ATOM 742 C CA . ALA A 1 97 ? -7.919 10.502 -1.819 1.00 86.69 97 ALA A CA 1
ATOM 743 C C . ALA A 1 97 ? -6.552 10.092 -1.248 1.00 86.69 97 ALA A C 1
ATOM 745 O O . ALA A 1 97 ? -6.131 10.607 -0.212 1.00 86.69 97 ALA A O 1
ATOM 746 N N . PHE A 1 98 ? -5.836 9.178 -1.912 1.00 88.69 98 PHE A N 1
ATOM 747 C CA . PHE A 1 98 ? -4.510 8.779 -1.443 1.00 88.69 98 PHE A CA 1
ATOM 748 C C . PHE A 1 98 ? -3.475 9.885 -1.644 1.00 88.69 98 PHE A C 1
ATOM 750 O O . PHE A 1 98 ? -2.656 10.109 -0.753 1.00 88.69 98 PHE A O 1
ATOM 757 N N . VAL A 1 99 ? -3.534 10.600 -2.773 1.00 86.12 99 VAL A N 1
ATOM 758 C CA . VAL A 1 99 ? -2.647 11.737 -3.060 1.00 86.12 99 VAL A CA 1
ATOM 759 C C . VAL A 1 99 ? -2.775 12.812 -1.976 1.00 86.12 99 VAL A C 1
ATOM 761 O O . VAL A 1 99 ? -1.758 13.231 -1.426 1.00 86.12 99 VAL A O 1
ATOM 764 N N . GLU A 1 100 ? -3.999 13.181 -1.588 1.00 86.62 100 GLU A N 1
ATOM 765 C CA . GLU A 1 100 ? -4.233 14.164 -0.524 1.00 86.62 100 GLU A CA 1
ATOM 766 C C . GLU A 1 100 ? -3.632 13.713 0.821 1.00 86.62 100 GLU A C 1
ATOM 768 O O . GLU A 1 100 ? -3.022 14.512 1.536 1.00 86.62 100 GLU A O 1
ATOM 773 N N . VAL A 1 101 ? -3.766 12.429 1.175 1.00 88.12 101 VAL A N 1
ATOM 774 C CA . VAL A 1 101 ? -3.222 11.891 2.434 1.00 88.12 101 VAL A CA 1
ATOM 775 C C . VAL A 1 101 ? -1.696 11.947 2.458 1.00 88.12 101 VAL A C 1
ATOM 777 O O . VAL A 1 101 ? -1.122 12.381 3.459 1.00 88.12 101 VAL A O 1
ATOM 780 N N . ILE A 1 102 ? -1.026 11.540 1.377 1.00 86.81 102 ILE A N 1
ATOM 781 C CA . ILE A 1 102 ? 0.444 11.480 1.351 1.00 86.81 102 ILE A CA 1
ATOM 782 C C . ILE A 1 102 ? 1.100 12.860 1.228 1.00 86.81 102 ILE A C 1
ATOM 784 O O . ILE A 1 102 ? 2.209 13.041 1.733 1.00 86.81 102 ILE A O 1
ATOM 788 N N . GLU A 1 103 ? 0.439 13.843 0.607 1.00 84.31 103 GLU A N 1
ATOM 789 C CA . GLU A 1 103 ? 0.905 15.239 0.598 1.00 84.31 103 GLU A CA 1
ATOM 790 C C . GLU A 1 103 ? 0.964 15.819 2.017 1.00 84.31 103 GLU A C 1
ATOM 792 O O . GLU A 1 103 ? 1.840 16.622 2.337 1.00 84.31 103 GLU A O 1
ATOM 797 N N . GLN A 1 104 ? 0.075 15.358 2.897 1.00 81.19 104 GLN A N 1
ATOM 798 C CA . GLN A 1 104 ? 0.012 15.780 4.296 1.00 81.19 104 GLN A CA 1
ATOM 799 C C . GLN A 1 104 ? 0.985 15.027 5.212 1.00 81.19 104 GLN A C 1
ATOM 801 O O . GLN A 1 104 ? 1.220 15.478 6.339 1.00 81.19 104 GLN A O 1
ATOM 806 N N . THR A 1 105 ? 1.542 13.897 4.761 1.00 82.44 105 THR A N 1
ATOM 807 C CA . THR A 1 105 ? 2.535 13.119 5.517 1.00 82.44 105 THR A CA 1
ATOM 808 C C . THR A 1 105 ? 3.872 13.843 5.625 1.00 82.44 105 THR A C 1
ATOM 810 O O . THR A 1 105 ? 4.493 13.815 6.686 1.00 82.44 105 THR A O 1
ATOM 813 N N . GLY A 1 106 ? 4.294 14.522 4.554 1.00 75.56 106 GLY A N 1
ATOM 814 C CA . GLY A 1 106 ? 5.609 15.155 4.475 1.00 75.56 106 GLY A CA 1
ATOM 815 C C . GLY A 1 106 ? 6.773 14.150 4.451 1.00 75.56 106 GLY A C 1
ATOM 816 O O . GLY A 1 106 ? 6.589 12.933 4.491 1.00 75.56 106 GLY A O 1
ATOM 817 N N . GLY A 1 107 ? 7.995 14.678 4.370 1.00 77.88 107 GLY A N 1
ATOM 818 C CA . GLY A 1 107 ? 9.227 13.883 4.368 1.00 77.88 107 GLY A CA 1
ATOM 819 C C . GLY A 1 107 ? 9.566 13.215 3.031 1.00 77.88 107 GLY A C 1
ATOM 820 O O . GLY A 1 107 ? 8.814 13.270 2.055 1.00 77.88 107 GLY A O 1
ATOM 821 N N . ALA A 1 108 ? 10.746 12.593 2.982 1.00 79.44 108 ALA A N 1
ATOM 822 C CA . ALA A 1 108 ? 11.148 11.771 1.849 1.00 79.44 108 ALA A CA 1
ATOM 823 C C . ALA A 1 108 ? 10.436 10.412 1.906 1.00 79.44 108 ALA A C 1
ATOM 825 O O . ALA A 1 108 ? 10.152 9.882 2.983 1.00 79.44 108 ALA A O 1
ATOM 826 N N . ARG A 1 109 ? 10.156 9.845 0.730 1.00 82.50 109 ARG A N 1
ATOM 827 C CA . ARG A 1 109 ? 9.578 8.506 0.584 1.00 82.50 109 ARG A CA 1
ATOM 828 C C . ARG A 1 109 ? 10.535 7.598 -0.167 1.00 82.50 109 ARG A C 1
ATOM 830 O O . ARG A 1 109 ? 11.256 8.056 -1.049 1.00 82.50 109 ARG A O 1
ATOM 837 N N . ARG A 1 110 ? 10.502 6.312 0.159 1.00 78.69 110 ARG A N 1
ATOM 838 C CA . ARG A 1 110 ? 11.243 5.244 -0.513 1.00 78.69 110 ARG A CA 1
ATOM 839 C C . ARG A 1 110 ? 10.296 4.119 -0.881 1.00 78.69 110 ARG A C 1
ATOM 841 O O . ARG A 1 110 ? 9.316 3.862 -0.184 1.00 78.69 110 ARG A O 1
ATOM 848 N N . ARG A 1 111 ? 10.591 3.447 -1.990 1.00 81.31 111 ARG A N 1
ATOM 849 C CA . ARG A 1 111 ? 9.788 2.340 -2.509 1.00 81.31 111 ARG A CA 1
ATOM 850 C C . ARG A 1 111 ? 10.586 1.050 -2.502 1.00 81.31 111 ARG A C 1
ATOM 852 O O . ARG A 1 111 ? 11.735 0.997 -2.946 1.00 81.31 111 ARG A O 1
ATOM 859 N N . HIS A 1 112 ? 9.936 0.018 -1.995 1.00 78.19 112 HIS A N 1
ATOM 860 C CA . HIS A 1 112 ? 10.484 -1.309 -1.832 1.00 78.19 112 HIS A CA 1
ATOM 861 C C . HIS A 1 112 ? 9.578 -2.326 -2.518 1.00 78.19 112 HIS A C 1
ATOM 863 O O . HIS A 1 112 ? 8.352 -2.221 -2.475 1.00 78.19 112 HIS A O 1
ATOM 869 N N . GLU A 1 113 ? 10.183 -3.339 -3.118 1.00 75.88 113 GLU A N 1
ATOM 870 C CA . GLU A 1 113 ? 9.478 -4.512 -3.612 1.00 75.88 113 GLU A CA 1
ATOM 871 C C . GLU A 1 113 ? 9.276 -5.464 -2.444 1.00 75.88 113 GLU A C 1
ATOM 873 O O . GLU A 1 113 ? 10.192 -5.687 -1.644 1.00 75.88 113 GLU A O 1
ATOM 878 N N . ILE A 1 114 ? 8.081 -6.035 -2.366 1.00 74.00 114 ILE A N 1
ATOM 879 C CA . ILE A 1 114 ? 7.754 -7.073 -1.402 1.00 74.00 114 ILE A CA 1
ATOM 880 C C . ILE A 1 114 ? 8.142 -8.422 -2.011 1.00 74.00 114 ILE A C 1
ATOM 882 O O . ILE A 1 114 ? 7.655 -8.795 -3.072 1.00 74.00 114 ILE A O 1
ATOM 886 N N . LEU A 1 115 ? 9.023 -9.165 -1.338 1.00 62.78 115 LEU A N 1
ATOM 887 C CA . LEU A 1 115 ? 9.587 -10.418 -1.859 1.00 62.78 115 LEU A CA 1
ATOM 888 C C . LEU A 1 115 ? 8.688 -11.646 -1.621 1.00 62.78 115 LEU A C 1
ATOM 890 O O . LEU A 1 115 ? 9.039 -12.755 -2.021 1.00 62.78 115 LEU A O 1
ATOM 894 N N . SER A 1 116 ? 7.537 -11.473 -0.968 1.00 59.72 116 SER A N 1
ATOM 895 C CA . SER A 1 116 ? 6.599 -12.544 -0.620 1.00 59.72 116 SER A CA 1
ATOM 896 C C . SER A 1 116 ? 5.149 -12.152 -0.920 1.00 59.72 116 SER A C 1
ATOM 898 O O . SER A 1 116 ? 4.703 -11.105 -0.469 1.00 59.72 116 SER A O 1
ATOM 900 N N . GLY A 1 117 ? 4.380 -13.022 -1.587 1.00 52.53 117 GLY A N 1
ATOM 901 C CA . GLY A 1 117 ? 2.912 -12.899 -1.635 1.00 52.53 117 GLY A CA 1
ATOM 902 C C . GLY A 1 117 ? 2.282 -12.194 -2.848 1.00 52.53 117 GLY A C 1
ATOM 903 O O . GLY A 1 117 ? 1.146 -11.749 -2.735 1.00 52.53 117 GLY A O 1
ATOM 904 N N . GLY A 1 118 ? 2.947 -12.137 -4.007 1.00 57.34 118 GLY A N 1
ATOM 905 C CA . GLY A 1 118 ? 2.397 -11.541 -5.240 1.00 57.34 118 GLY A CA 1
ATOM 906 C C . GLY A 1 118 ? 3.023 -10.187 -5.581 1.00 57.34 118 GLY A C 1
ATOM 907 O O . GLY A 1 118 ? 4.039 -9.818 -4.995 1.00 57.34 118 GLY A O 1
ATOM 908 N N . ILE A 1 119 ? 2.449 -9.460 -6.548 1.00 60.34 119 ILE A N 1
ATOM 909 C CA . ILE A 1 119 ? 2.947 -8.130 -6.931 1.00 60.34 119 ILE A CA 1
ATOM 910 C C . ILE A 1 119 ? 2.531 -7.146 -5.844 1.00 60.34 119 ILE A C 1
ATOM 912 O O . ILE A 1 119 ? 1.379 -6.718 -5.750 1.00 60.34 119 ILE A O 1
ATOM 916 N N . GLY A 1 120 ? 3.488 -6.825 -4.985 1.00 73.88 120 GLY A N 1
ATOM 917 C CA . GLY A 1 120 ? 3.306 -5.883 -3.902 1.00 73.88 120 GLY A CA 1
ATOM 918 C C . GLY A 1 120 ? 4.481 -4.927 -3.823 1.00 73.88 120 GLY A C 1
ATOM 919 O O . GLY A 1 120 ? 5.635 -5.295 -4.058 1.00 73.88 120 GLY A O 1
ATOM 920 N N . ARG A 1 121 ? 4.194 -3.686 -3.446 1.00 82.31 121 ARG A N 1
ATOM 921 C CA . ARG A 1 121 ? 5.227 -2.732 -3.049 1.00 82.31 121 ARG A CA 1
ATOM 922 C C . ARG A 1 121 ? 4.925 -2.165 -1.682 1.00 82.31 121 ARG A C 1
ATOM 924 O O . ARG A 1 121 ? 3.772 -1.968 -1.309 1.00 82.31 121 ARG A O 1
ATOM 931 N N . LEU A 1 122 ? 5.992 -1.881 -0.961 1.00 86.12 122 LEU A N 1
ATOM 932 C CA . LEU A 1 122 ? 5.967 -1.161 0.292 1.00 86.12 122 LEU A CA 1
ATOM 933 C C . LEU A 1 122 ? 6.525 0.236 0.036 1.00 86.12 122 LEU A C 1
ATOM 935 O O . LEU A 1 122 ? 7.641 0.391 -0.457 1.00 86.12 122 LEU A O 1
ATOM 939 N N . ILE A 1 123 ? 5.750 1.254 0.374 1.00 86.81 123 ILE A N 1
ATOM 940 C CA . ILE A 1 123 ? 6.182 2.646 0.357 1.00 86.81 123 ILE A CA 1
ATOM 941 C C . ILE A 1 123 ? 6.423 3.060 1.799 1.00 86.81 123 ILE A C 1
ATOM 943 O O . ILE A 1 123 ? 5.540 2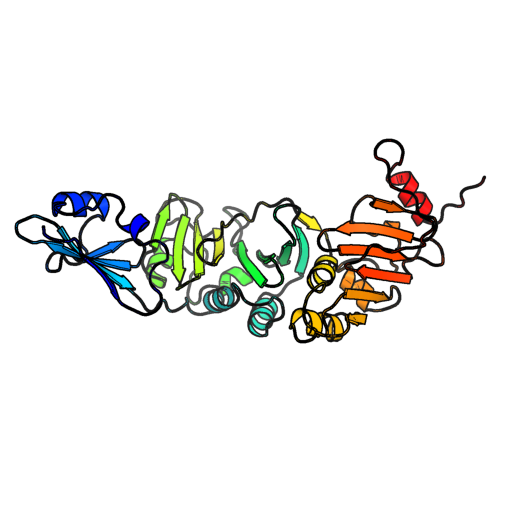.914 2.640 1.00 86.81 123 ILE A O 1
ATOM 947 N N . VAL A 1 124 ? 7.620 3.551 2.084 1.00 86.31 124 VAL A N 1
ATOM 948 C CA . VAL A 1 124 ? 8.043 3.965 3.420 1.00 86.31 124 VAL A CA 1
ATOM 949 C C . VAL A 1 124 ? 8.349 5.449 3.378 1.00 86.31 124 VAL A C 1
ATOM 951 O O . VAL A 1 124 ? 9.153 5.890 2.560 1.00 86.31 124 VAL A O 1
ATOM 954 N N . TRP A 1 125 ? 7.713 6.212 4.253 1.00 87.06 125 TRP A N 1
ATOM 955 C CA . TRP A 1 125 ? 8.041 7.608 4.493 1.00 87.06 125 TRP A CA 1
ATOM 956 C C . TRP A 1 125 ? 8.930 7.703 5.723 1.00 87.06 125 TRP A C 1
ATOM 958 O O . TRP A 1 125 ? 8.653 7.067 6.742 1.00 87.06 125 TRP A O 1
ATOM 968 N N . ASP A 1 126 ? 9.945 8.562 5.660 1.00 83.31 126 ASP A N 1
ATOM 969 C CA . ASP A 1 126 ? 10.825 8.836 6.804 1.00 83.31 126 ASP A CA 1
ATOM 970 C C . ASP A 1 126 ? 10.044 9.446 7.990 1.00 83.31 126 ASP A C 1
ATOM 972 O O . ASP A 1 126 ? 10.476 9.373 9.136 1.00 83.31 126 ASP A O 1
ATOM 976 N N . ALA A 1 127 ? 8.845 9.981 7.726 1.00 82.19 127 ALA A N 1
ATOM 977 C CA . ALA A 1 127 ? 7.888 10.445 8.727 1.00 82.19 127 ALA A CA 1
ATOM 978 C C . ALA A 1 127 ? 7.155 9.313 9.487 1.00 82.19 127 ALA A C 1
ATOM 980 O O . ALA A 1 127 ? 6.287 9.609 10.300 1.00 82.19 127 ALA A O 1
ATOM 981 N N . GLY A 1 128 ? 7.453 8.032 9.227 1.00 83.88 128 GLY A N 1
ATOM 982 C CA . GLY A 1 128 ? 6.920 6.884 9.978 1.00 83.88 128 GLY A CA 1
ATOM 983 C C . GLY A 1 128 ? 5.659 6.228 9.400 1.00 83.88 128 GLY A C 1
ATOM 984 O O . GLY A 1 128 ? 5.175 5.242 9.957 1.00 83.88 128 GLY A O 1
ATOM 985 N N . LEU A 1 129 ? 5.135 6.727 8.274 1.00 89.50 129 LEU A N 1
ATOM 986 C CA . LEU A 1 129 ? 4.073 6.065 7.508 1.00 89.50 129 LEU A CA 1
ATOM 987 C C . LEU A 1 129 ? 4.670 4.964 6.623 1.00 89.50 129 LEU A C 1
ATOM 989 O O . LEU A 1 129 ? 5.658 5.172 5.920 1.00 89.50 129 LEU A O 1
ATOM 993 N N . LYS A 1 130 ? 4.031 3.799 6.611 1.00 90.25 130 LYS A N 1
ATOM 994 C CA . LYS A 1 130 ? 4.332 2.682 5.720 1.00 90.25 130 LYS A CA 1
ATOM 995 C C . LYS A 1 130 ? 3.046 2.242 5.040 1.00 90.25 130 LYS A C 1
ATOM 997 O O . LYS A 1 130 ? 2.056 1.972 5.712 1.00 90.25 130 LYS A O 1
ATOM 1002 N N . VAL A 1 131 ? 3.052 2.153 3.718 1.00 91.12 131 VAL A N 1
ATOM 1003 C CA . VAL A 1 131 ? 1.883 1.744 2.935 1.00 91.12 131 VAL A CA 1
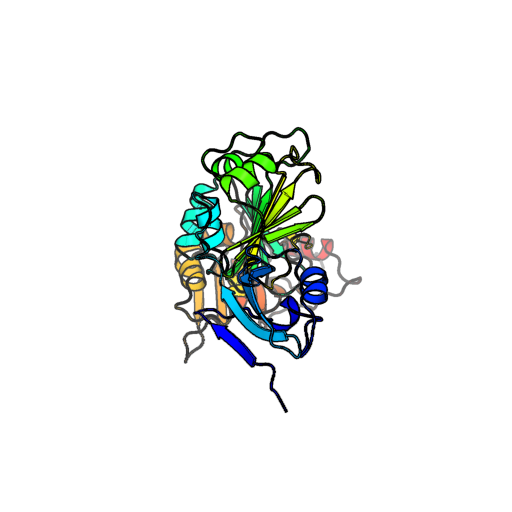ATOM 1004 C C . VAL A 1 131 ? 2.250 0.572 2.049 1.00 91.12 131 VAL A C 1
ATOM 1006 O O . VAL A 1 131 ? 3.161 0.664 1.230 1.00 91.12 131 VAL A O 1
ATOM 1009 N N . GLN A 1 132 ? 1.525 -0.527 2.204 1.00 88.88 132 GLN A N 1
ATOM 1010 C CA . GLN A 1 132 ? 1.572 -1.644 1.281 1.00 88.88 132 GLN A CA 1
ATOM 1011 C C . GLN A 1 132 ? 0.518 -1.453 0.200 1.00 88.88 132 GLN A C 1
ATOM 1013 O O . GLN A 1 132 ? -0.674 -1.312 0.483 1.00 88.88 132 GLN A O 1
ATOM 1018 N N . VAL A 1 133 ? 0.977 -1.515 -1.042 1.00 87.25 133 VAL A N 1
ATOM 1019 C CA . VAL A 1 133 ? 0.132 -1.530 -2.227 1.00 87.25 133 VAL A CA 1
ATOM 1020 C C . VAL A 1 133 ? 0.206 -2.909 -2.844 1.00 87.25 133 VAL A C 1
ATOM 1022 O O . VAL A 1 133 ? 1.296 -3.434 -3.071 1.00 87.25 133 VAL A O 1
ATOM 1025 N N . GLN A 1 134 ? -0.961 -3.489 -3.086 1.00 81.94 134 GLN A N 1
ATOM 1026 C CA . GLN A 1 134 ? -1.129 -4.803 -3.682 1.00 81.94 134 GLN A CA 1
ATOM 1027 C C . GLN A 1 134 ? -2.118 -4.681 -4.832 1.00 81.94 134 GLN A C 1
ATOM 1029 O O . GLN A 1 134 ? -3.177 -4.066 -4.683 1.00 81.94 134 GLN A O 1
ATOM 1034 N N . ASP A 1 135 ? -1.749 -5.219 -5.993 1.00 77.56 135 ASP A N 1
ATOM 1035 C CA . ASP A 1 135 ? -2.557 -5.130 -7.212 1.00 77.56 135 ASP A CA 1
ATOM 1036 C C . ASP A 1 135 ? -2.997 -3.679 -7.508 1.00 77.56 135 ASP A C 1
ATOM 1038 O O . ASP A 1 135 ? -4.139 -3.405 -7.891 1.00 77.56 135 ASP A O 1
ATOM 1042 N N . GLY A 1 136 ? -2.088 -2.718 -7.309 1.00 79.75 136 GLY A N 1
ATOM 1043 C CA . GLY A 1 136 ? -2.308 -1.279 -7.510 1.00 79.75 136 GLY A CA 1
ATOM 1044 C C . GLY A 1 136 ? -3.229 -0.580 -6.500 1.00 79.75 136 GLY A C 1
ATOM 1045 O O . GLY A 1 136 ? -3.420 0.632 -6.611 1.00 79.75 136 GLY A O 1
ATOM 1046 N N . ASN A 1 137 ? -3.773 -1.297 -5.513 1.00 86.56 137 ASN A N 1
ATOM 1047 C CA . ASN A 1 137 ? -4.644 -0.741 -4.478 1.00 86.56 137 ASN A CA 1
ATOM 1048 C C . ASN A 1 137 ? -3.956 -0.717 -3.111 1.00 86.56 137 ASN A C 1
ATOM 1050 O O . ASN A 1 137 ? -3.129 -1.575 -2.795 1.00 86.56 137 ASN A O 1
ATOM 1054 N N . ILE A 1 138 ? -4.323 0.253 -2.277 1.00 90.62 138 ILE A N 1
ATOM 1055 C CA . ILE A 1 138 ? -3.832 0.355 -0.903 1.00 90.62 138 ILE A CA 1
ATOM 1056 C C . ILE A 1 138 ? -4.390 -0.815 -0.085 1.00 90.62 138 ILE A C 1
ATOM 1058 O O . ILE A 1 138 ? -5.594 -0.888 0.158 1.00 90.62 138 ILE A O 1
ATOM 1062 N N . ALA A 1 139 ? -3.525 -1.731 0.343 1.00 88.19 139 ALA A N 1
ATOM 1063 C CA . ALA A 1 139 ? -3.921 -2.921 1.096 1.00 88.19 139 ALA A CA 1
ATOM 1064 C C . ALA A 1 139 ? -3.742 -2.729 2.605 1.00 88.19 139 ALA A C 1
ATOM 1066 O O . ALA A 1 139 ? -4.648 -3.014 3.388 1.00 88.19 139 ALA A O 1
ATOM 1067 N N . ILE A 1 140 ? -2.579 -2.208 3.008 1.00 90.88 140 ILE A N 1
ATOM 1068 C CA . ILE A 1 140 ? -2.225 -1.998 4.415 1.00 90.88 140 ILE A CA 1
ATOM 1069 C C . ILE A 1 140 ? -1.625 -0.607 4.572 1.00 90.88 140 ILE A C 1
ATOM 1071 O O . ILE A 1 140 ? -0.760 -0.213 3.791 1.00 90.88 140 ILE A O 1
ATOM 1075 N N . ALA A 1 141 ? -2.034 0.112 5.610 1.00 92.62 141 ALA A N 1
ATOM 1076 C CA . ALA A 1 141 ? -1.367 1.324 6.059 1.00 92.62 141 ALA A CA 1
ATOM 1077 C C . ALA A 1 141 ? -0.926 1.149 7.511 1.00 92.62 141 ALA A C 1
ATOM 1079 O O . ALA A 1 141 ? -1.706 0.737 8.362 1.00 92.62 141 ALA A O 1
ATOM 1080 N N . GLN A 1 142 ? 0.321 1.472 7.817 1.00 91.31 142 GLN A N 1
ATOM 1081 C CA . GLN A 1 142 ? 0.870 1.405 9.161 1.00 91.31 142 GLN A CA 1
ATOM 1082 C C . GLN A 1 142 ? 1.560 2.704 9.501 1.00 91.31 142 GLN A C 1
ATOM 1084 O O . GLN A 1 142 ? 2.266 3.280 8.680 1.00 91.31 142 GLN A O 1
ATOM 1089 N N . VAL A 1 143 ? 1.378 3.134 10.739 1.00 90.44 143 VAL A N 1
ATOM 1090 C CA . VAL A 1 143 ? 2.091 4.277 11.284 1.00 90.44 143 VAL A CA 1
ATOM 1091 C C . VAL A 1 143 ? 2.866 3.801 12.493 1.00 90.44 143 VAL A C 1
ATOM 1093 O O . VAL A 1 143 ? 2.282 3.312 13.463 1.00 90.44 143 VAL A O 1
ATOM 1096 N N . GLU A 1 144 ? 4.181 3.940 12.420 1.00 87.44 144 GLU A N 1
ATOM 1097 C CA . GLU A 1 144 ? 5.050 3.826 13.583 1.00 87.44 144 GLU A CA 1
ATOM 1098 C C . GLU A 1 144 ? 5.000 5.147 14.341 1.00 87.44 144 GLU A C 1
ATOM 1100 O O . GLU A 1 144 ? 5.226 6.210 13.766 1.00 87.44 144 GLU A O 1
ATOM 1105 N N . ILE A 1 145 ? 4.625 5.082 15.616 1.00 83.75 145 ILE A N 1
ATOM 1106 C CA . ILE A 1 145 ? 4.436 6.264 16.457 1.00 83.75 145 ILE A CA 1
ATOM 1107 C C . ILE A 1 145 ? 5.735 6.569 17.192 1.00 83.75 145 ILE A C 1
ATOM 1109 O O . ILE A 1 145 ? 6.199 7.702 17.136 1.00 83.75 145 ILE A O 1
ATOM 1113 N N . SER A 1 146 ? 6.350 5.556 17.807 1.00 71.19 146 SER A N 1
ATOM 1114 C CA . SER A 1 146 ? 7.697 5.640 18.369 1.00 71.19 146 SER A CA 1
ATOM 1115 C C . SER A 1 146 ? 8.533 4.441 17.921 1.00 71.19 146 SER A C 1
ATOM 1117 O O . SER A 1 146 ? 8.023 3.332 17.750 1.00 71.19 146 SER A O 1
ATOM 1119 N N . THR A 1 147 ? 9.831 4.664 17.718 1.00 56.06 147 THR A N 1
ATOM 1120 C CA . THR A 1 147 ? 10.813 3.606 17.430 1.00 56.06 147 THR A CA 1
ATOM 1121 C C . THR A 1 147 ? 11.386 2.963 18.700 1.00 56.06 147 THR A C 1
ATOM 1123 O O . THR A 1 147 ? 12.164 2.015 18.609 1.00 56.06 147 THR A O 1
ATOM 1126 N N . GLY A 1 148 ? 10.957 3.421 19.884 1.00 51.88 148 GLY A N 1
ATOM 1127 C CA . GLY A 1 148 ? 11.374 2.915 21.192 1.00 51.88 148 GLY A CA 1
ATOM 1128 C C . GLY A 1 148 ? 10.599 3.546 22.357 1.00 51.88 148 GLY A C 1
ATOM 1129 O O . GLY A 1 148 ? 9.787 4.451 22.163 1.00 51.88 148 GLY A O 1
ATOM 1130 N N . GLU A 1 149 ? 10.851 3.065 23.580 1.00 47.00 149 GLU A N 1
ATOM 1131 C CA . GLU A 1 149 ? 10.171 3.501 24.819 1.00 47.00 149 GLU A CA 1
ATOM 1132 C C . GLU A 1 149 ? 10.519 4.936 25.270 1.00 47.00 149 GLU A C 1
ATOM 1134 O O . GLU A 1 149 ? 9.886 5.453 26.187 1.00 47.00 149 GLU A O 1
ATOM 1139 N N . ALA A 1 150 ? 11.482 5.601 24.620 1.00 52.25 150 ALA A N 1
ATOM 1140 C CA . ALA A 1 150 ? 11.932 6.957 24.960 1.00 52.25 150 ALA A CA 1
ATOM 1141 C C . ALA A 1 150 ? 11.904 7.950 23.781 1.00 52.25 150 ALA A C 1
ATOM 1143 O O . ALA A 1 150 ? 12.302 9.102 23.952 1.00 52.25 150 ALA A O 1
ATOM 1144 N N . ASP A 1 151 ? 11.447 7.524 22.600 1.00 63.44 151 ASP A N 1
ATOM 1145 C CA . ASP A 1 151 ? 11.420 8.392 21.425 1.00 63.44 151 ASP A CA 1
ATOM 1146 C C . ASP A 1 151 ? 10.159 9.253 21.414 1.00 63.44 151 ASP A C 1
ATOM 1148 O O . ASP A 1 151 ? 9.035 8.772 21.590 1.00 63.44 151 ASP A O 1
ATOM 1152 N N . GLU A 1 152 ? 10.353 10.545 21.171 1.00 67.12 152 GLU A N 1
ATOM 1153 C CA . GLU A 1 152 ? 9.254 11.454 20.895 1.00 67.12 152 GLU A CA 1
ATOM 1154 C C . GLU A 1 152 ? 8.480 10.990 19.650 1.00 67.12 152 GLU A C 1
ATOM 1156 O O . GLU A 1 152 ? 9.095 10.620 18.645 1.00 67.12 152 GLU A O 1
ATOM 1161 N N . PRO A 1 153 ? 7.135 11.041 19.668 1.00 70.94 153 PRO A N 1
ATOM 1162 C CA . PRO A 1 153 ? 6.363 10.652 18.505 1.00 70.94 153 PRO A CA 1
ATOM 1163 C C . PRO A 1 153 ? 6.688 11.565 17.331 1.00 70.94 153 PRO A C 1
ATOM 1165 O O . PRO A 1 153 ? 6.779 12.790 17.508 1.00 70.94 153 PRO A O 1
ATOM 1168 N N . ASN A 1 154 ? 6.835 10.968 16.145 1.00 74.19 154 ASN A N 1
ATOM 1169 C CA . ASN A 1 154 ? 7.107 11.731 14.930 1.00 74.19 154 ASN A CA 1
ATOM 1170 C C . ASN A 1 154 ? 5.981 12.745 14.648 1.00 74.19 154 ASN A C 1
ATOM 1172 O O . ASN A 1 154 ? 4.841 12.603 15.099 1.00 74.19 154 ASN A O 1
ATOM 1176 N N . GLU A 1 155 ? 6.314 13.813 13.924 1.00 75.75 155 GLU A N 1
ATOM 1177 C CA . GLU A 1 155 ? 5.395 14.930 13.678 1.00 75.75 155 GLU A CA 1
ATOM 1178 C C . GLU A 1 155 ? 4.092 14.470 13.008 1.00 75.75 155 GLU A C 1
ATOM 1180 O O . GLU A 1 155 ? 3.004 14.906 13.388 1.00 75.75 155 GLU A O 1
ATOM 1185 N N . TYR A 1 156 ? 4.184 13.517 12.075 1.00 80.44 156 TYR A N 1
ATOM 1186 C CA . TYR A 1 156 ? 3.018 12.943 11.415 1.00 80.44 156 TYR A CA 1
ATOM 1187 C C . TYR A 1 156 ? 2.083 12.249 12.413 1.00 80.44 156 TYR A C 1
ATOM 1189 O O . TYR A 1 156 ? 0.888 12.557 12.444 1.00 80.44 156 TYR A O 1
ATOM 1197 N N . ALA A 1 157 ? 2.622 11.398 13.289 1.00 79.94 157 ALA A N 1
ATOM 1198 C CA . ALA A 1 157 ? 1.886 10.691 14.330 1.00 79.94 157 ALA A CA 1
ATOM 1199 C C . ALA A 1 157 ? 1.101 11.652 15.226 1.00 79.94 157 ALA A C 1
ATOM 1201 O O . ALA A 1 157 ? -0.083 11.419 15.475 1.00 79.94 157 ALA A O 1
ATOM 1202 N N . ARG A 1 158 ? 1.707 12.783 15.618 1.00 79.19 158 ARG A N 1
ATOM 1203 C CA . ARG A 1 158 ? 1.053 13.785 16.478 1.00 79.19 158 ARG A CA 1
ATOM 1204 C C . ARG A 1 158 ? -0.212 14.388 15.873 1.00 79.19 158 ARG A C 1
ATOM 1206 O O . ARG A 1 158 ? -1.100 14.822 16.602 1.00 79.19 158 ARG A O 1
ATOM 1213 N N . THR A 1 159 ? -0.298 14.403 14.545 1.00 81.88 159 THR A N 1
ATOM 1214 C CA . THR A 1 159 ? -1.425 14.973 13.793 1.00 81.88 159 THR A CA 1
ATOM 1215 C C . THR A 1 159 ? -2.497 13.951 13.408 1.00 81.88 159 THR A C 1
ATOM 1217 O O . THR A 1 159 ? -3.540 14.340 12.878 1.00 81.88 159 THR A O 1
ATOM 1220 N N . LEU A 1 160 ? -2.269 12.652 13.649 1.00 82.75 160 LEU A N 1
ATOM 1221 C CA . LEU A 1 160 ? -3.205 11.597 13.243 1.00 82.75 160 LEU A CA 1
ATOM 1222 C C . LEU A 1 160 ? -4.518 11.643 14.007 1.00 82.75 160 LEU A C 1
ATOM 1224 O O . LEU A 1 160 ? -5.575 11.448 13.405 1.00 82.75 160 LEU A O 1
ATOM 1228 N N . VAL A 1 161 ? -4.432 11.909 15.311 1.00 80.38 161 VAL A N 1
ATOM 1229 C CA . VAL A 1 161 ? -5.578 11.909 16.216 1.00 80.38 161 VAL A CA 1
ATOM 1230 C C . VAL A 1 161 ? -5.751 13.306 16.810 1.00 80.38 161 VAL A C 1
ATOM 1232 O O . VAL A 1 161 ? -4.970 13.708 17.677 1.00 80.38 161 VAL A O 1
ATOM 1235 N N . PRO A 1 162 ? -6.743 14.080 16.337 1.00 80.19 162 PRO A N 1
ATOM 1236 C CA . PRO A 1 162 ? -6.975 15.430 16.831 1.00 80.19 162 PRO A CA 1
ATOM 1237 C C . PRO A 1 162 ? -7.269 15.441 18.334 1.00 80.19 162 PRO A C 1
ATOM 1239 O O . PRO A 1 162 ? -8.052 14.631 18.823 1.00 80.19 162 PRO A O 1
ATOM 1242 N N . GLY A 1 163 ? -6.676 16.393 19.057 1.00 79.06 163 GLY A N 1
ATOM 1243 C CA . GLY A 1 163 ? -6.979 16.623 20.474 1.00 79.06 163 GLY A CA 1
ATOM 1244 C C . GLY A 1 163 ? -6.334 15.642 21.457 1.00 79.06 163 GLY A C 1
ATOM 1245 O O . GLY A 1 163 ? -6.632 15.717 22.646 1.00 79.06 163 GLY A O 1
ATOM 1246 N N . MET A 1 164 ? -5.449 14.749 21.003 1.00 83.56 164 MET A N 1
ATOM 1247 C CA . MET A 1 164 ? -4.690 13.875 21.900 1.00 83.56 164 MET A CA 1
ATOM 1248 C C . MET A 1 164 ? -3.455 14.552 22.487 1.00 83.56 164 MET A C 1
ATOM 1250 O O . MET A 1 164 ? -2.703 15.238 21.793 1.00 83.56 164 MET A O 1
ATOM 1254 N N . THR A 1 165 ? -3.215 14.278 23.767 1.00 85.62 165 THR A N 1
ATOM 1255 C CA . THR A 1 165 ? -1.931 14.546 24.417 1.00 85.62 165 THR A CA 1
ATOM 1256 C C . THR A 1 165 ? -0.971 13.415 24.082 1.00 85.62 165 THR A C 1
ATOM 1258 O O . THR A 1 165 ? -1.331 12.247 24.190 1.00 85.62 165 THR A O 1
ATOM 1261 N N . TRP A 1 166 ? 0.253 13.756 23.686 1.00 83.75 166 TRP A N 1
ATOM 1262 C CA . TRP A 1 166 ? 1.265 12.780 23.294 1.00 83.75 166 TRP A CA 1
ATOM 1263 C C . TRP A 1 166 ? 2.328 12.602 24.390 1.00 83.75 166 TRP A C 1
ATOM 1265 O O . TRP A 1 166 ? 2.770 13.609 24.944 1.00 83.75 166 TRP A O 1
ATOM 1275 N N . PRO A 1 167 ? 2.770 11.363 24.688 1.00 86.38 167 PRO A N 1
ATOM 1276 C CA . PRO A 1 167 ? 2.324 10.097 24.093 1.00 86.38 167 PRO A CA 1
ATOM 1277 C C . PRO A 1 167 ? 0.894 9.718 24.519 1.00 86.38 167 PRO A C 1
ATOM 1279 O O . PRO A 1 167 ? 0.567 9.760 25.702 1.00 86.38 167 PRO A O 1
ATOM 1282 N N . ALA A 1 168 ? 0.054 9.341 23.549 1.00 87.69 168 ALA A N 1
ATOM 1283 C CA . ALA A 1 168 ? -1.341 8.993 23.806 1.00 87.69 168 ALA A CA 1
ATOM 1284 C C . ALA A 1 168 ? -1.436 7.667 24.570 1.00 87.69 168 ALA A C 1
ATOM 1286 O O . ALA A 1 168 ? -0.810 6.678 24.176 1.00 87.69 168 ALA A O 1
ATOM 1287 N N . THR A 1 169 ? -2.218 7.633 25.647 1.00 90.31 169 THR A N 1
ATOM 1288 C CA . THR A 1 169 ? -2.445 6.408 26.425 1.00 90.31 169 THR A CA 1
ATOM 1289 C C . THR A 1 169 ? -3.627 5.608 25.891 1.00 90.31 169 THR A C 1
ATOM 1291 O O . THR A 1 169 ? -4.517 6.129 25.211 1.00 90.31 169 THR A O 1
ATOM 1294 N N . ARG A 1 170 ? -3.664 4.320 26.235 1.00 91.44 170 ARG A N 1
ATOM 1295 C CA . ARG A 1 170 ? -4.784 3.432 25.921 1.00 91.44 170 ARG A CA 1
ATOM 1296 C C . ARG A 1 170 ? -6.112 3.945 26.472 1.00 91.44 170 ARG A C 1
ATOM 1298 O O . ARG A 1 170 ? -7.098 3.976 25.746 1.00 91.44 170 ARG A O 1
ATOM 1305 N N . GLU A 1 171 ? -6.120 4.430 27.709 1.00 90.44 171 GLU A N 1
ATOM 1306 C CA . GLU A 1 171 ? -7.304 5.035 28.329 1.00 90.44 171 GLU A CA 1
ATOM 1307 C C . GLU A 1 171 ? -7.787 6.301 27.599 1.00 90.44 171 GLU A C 1
ATOM 1309 O O . GLU A 1 171 ? -8.990 6.482 27.398 1.00 90.44 171 GLU A O 1
ATOM 1314 N N . GLN A 1 172 ? -6.868 7.160 27.141 1.00 89.56 172 GLN A N 1
ATOM 1315 C CA . GLN A 1 172 ? -7.218 8.339 26.341 1.00 89.56 172 GLN A CA 1
ATOM 1316 C C . GLN A 1 172 ? -7.843 7.946 24.998 1.00 89.56 172 GLN A C 1
ATOM 1318 O O . GLN A 1 172 ? -8.824 8.557 24.577 1.00 89.56 172 GLN A O 1
ATOM 1323 N N . LEU A 1 173 ? -7.308 6.911 24.344 1.00 88.88 173 LEU A N 1
ATOM 1324 C CA . LEU A 1 173 ? -7.867 6.346 23.114 1.00 88.88 173 LEU A CA 1
ATOM 1325 C C . LEU A 1 173 ? -9.278 5.796 23.328 1.00 88.88 173 LEU A C 1
ATOM 1327 O O . LEU A 1 173 ? -10.178 6.147 22.571 1.00 88.88 173 LEU A O 1
ATOM 1331 N N . HIS A 1 174 ? -9.494 5.012 24.386 1.00 88.62 174 HIS A N 1
ATOM 1332 C CA . HIS A 1 174 ? -10.816 4.462 24.719 1.00 88.62 174 HIS A CA 1
ATOM 1333 C C . HIS A 1 174 ? -11.823 5.564 25.043 1.00 88.62 174 HIS A C 1
ATOM 1335 O O . HIS A 1 174 ? -12.977 5.496 24.634 1.00 88.62 174 HIS A O 1
ATOM 1341 N N . SER A 1 175 ? -11.377 6.614 25.731 1.00 85.56 175 SER A N 1
ATOM 1342 C CA . SER A 1 175 ? -12.216 7.775 26.038 1.00 85.56 175 SER A CA 1
ATOM 1343 C C . SER A 1 175 ? -12.598 8.559 24.780 1.00 85.56 175 SER A C 1
ATOM 1345 O O . SER A 1 175 ? -13.713 9.064 24.684 1.00 85.56 175 SER A O 1
ATOM 1347 N N . ALA A 1 176 ? -11.684 8.666 23.812 1.00 84.25 176 ALA A N 1
ATOM 1348 C CA . ALA A 1 176 ? -11.895 9.434 22.589 1.00 84.25 176 ALA A CA 1
ATOM 1349 C C . ALA A 1 176 ? -12.695 8.672 21.520 1.00 84.25 176 ALA A C 1
ATOM 1351 O O . ALA A 1 176 ? -13.487 9.281 20.802 1.00 84.25 176 ALA A O 1
ATOM 1352 N N . TRP A 1 177 ? -12.461 7.368 21.364 1.00 83.81 177 TRP A N 1
ATOM 1353 C CA . TRP A 1 177 ? -13.021 6.556 20.273 1.00 83.81 177 TRP A CA 1
ATOM 1354 C C . TRP A 1 177 ? -14.096 5.571 20.731 1.00 83.81 177 TRP A C 1
ATOM 1356 O O . TRP A 1 177 ? -14.750 4.953 19.893 1.00 83.81 177 TRP A O 1
ATOM 1366 N N . GLY A 1 178 ? -14.294 5.438 22.041 1.00 83.38 178 GLY A N 1
ATOM 1367 C CA . GLY A 1 178 ? -15.112 4.389 22.628 1.00 83.38 178 GLY A CA 1
ATOM 1368 C C . GLY A 1 178 ? -14.341 3.076 22.813 1.00 83.38 178 GLY A C 1
ATOM 1369 O O . GLY A 1 178 ? -13.146 2.991 22.510 1.00 83.38 178 GLY A O 1
ATOM 1370 N N . PRO A 1 179 ? -15.013 2.041 23.342 1.00 81.62 179 PRO A N 1
ATOM 1371 C CA . PRO A 1 179 ? -14.391 0.744 23.567 1.00 81.62 179 PRO A CA 1
ATOM 1372 C C . PRO A 1 179 ? -13.999 0.074 22.236 1.00 81.62 179 PRO A C 1
ATOM 1374 O O . PRO A 1 179 ? -14.732 0.192 21.248 1.00 81.62 179 PRO A O 1
ATOM 1377 N N . PRO A 1 180 ? -12.873 -0.661 22.194 1.00 84.50 180 PRO A N 1
ATOM 1378 C CA . PRO A 1 180 ? -12.491 -1.423 21.012 1.00 84.50 180 PRO A CA 1
ATOM 1379 C C . PRO A 1 180 ? -13.448 -2.598 20.772 1.00 84.50 180 PRO A C 1
ATOM 1381 O O . PRO A 1 180 ? -14.093 -3.104 21.688 1.00 84.50 180 PRO A O 1
ATOM 1384 N N . SER A 1 181 ? -13.501 -3.079 19.529 1.00 80.50 181 SER A N 1
ATOM 1385 C CA . SER A 1 181 ? -14.249 -4.287 19.156 1.00 80.50 181 SER A CA 1
ATOM 1386 C C . SER A 1 181 ? -13.647 -5.556 19.763 1.00 80.50 181 SER A C 1
ATOM 1388 O O . SER A 1 181 ? -14.375 -6.501 20.045 1.00 80.50 181 SER A O 1
ATOM 1390 N N . ALA A 1 182 ? -12.325 -5.584 19.946 1.00 78.62 182 ALA A N 1
ATOM 1391 C CA . ALA A 1 182 ? -11.614 -6.666 20.615 1.00 78.62 182 ALA A CA 1
ATOM 1392 C C . ALA A 1 182 ? -10.311 -6.163 21.242 1.00 78.62 182 ALA A C 1
ATOM 1394 O O . ALA A 1 182 ? -9.697 -5.205 20.774 1.00 78.62 182 ALA A O 1
ATOM 1395 N N . THR A 1 183 ? -9.865 -6.871 22.273 1.00 81.44 183 THR A N 1
ATOM 1396 C CA . THR A 1 183 ? -8.631 -6.596 23.005 1.00 81.44 183 THR A CA 1
ATOM 1397 C C . THR A 1 183 ? -7.852 -7.894 23.168 1.00 81.44 183 THR A C 1
ATOM 1399 O O . THR A 1 183 ? -8.401 -8.899 23.618 1.00 81.44 183 THR A O 1
ATOM 1402 N N . ALA A 1 184 ? -6.559 -7.867 22.850 1.00 81.62 184 ALA A N 1
ATOM 1403 C CA . ALA A 1 184 ? -5.658 -8.996 23.039 1.00 81.62 184 ALA A CA 1
ATOM 1404 C C . ALA A 1 184 ? -4.283 -8.514 23.521 1.00 81.62 184 ALA A C 1
ATOM 1406 O O . ALA A 1 184 ? -3.478 -7.982 22.756 1.00 81.62 184 ALA A O 1
ATOM 1407 N N . GLY A 1 185 ? -3.998 -8.717 24.810 1.00 88.81 185 GLY A N 1
ATOM 1408 C CA . GLY A 1 185 ? -2.723 -8.337 25.417 1.00 88.81 185 GLY A CA 1
ATOM 1409 C C . GLY A 1 185 ? -2.445 -6.838 25.288 1.00 88.81 185 GLY A C 1
ATOM 1410 O O . GLY A 1 185 ? -3.089 -6.028 25.946 1.00 88.81 185 GLY A O 1
ATOM 1411 N N . HIS A 1 186 ? -1.469 -6.488 24.450 1.00 90.44 186 HIS A N 1
ATOM 1412 C CA . HIS A 1 186 ? -1.017 -5.115 24.203 1.00 90.44 186 HIS A CA 1
ATOM 1413 C C . HIS A 1 186 ? -1.642 -4.486 22.943 1.00 90.44 186 HIS A C 1
ATOM 1415 O O . HIS A 1 186 ? -1.143 -3.473 22.460 1.00 90.44 186 HIS A O 1
ATOM 1421 N N . ALA A 1 187 ? -2.687 -5.090 22.372 1.00 89.81 187 ALA A N 1
ATOM 1422 C CA . ALA A 1 187 ? -3.325 -4.608 21.153 1.00 89.81 187 ALA A CA 1
ATOM 1423 C C . ALA A 1 187 ? -4.848 -4.495 21.292 1.00 89.81 187 ALA A C 1
ATOM 1425 O O . ALA A 1 187 ? -5.493 -5.347 21.910 1.00 89.81 187 ALA A O 1
ATOM 1426 N N . ASP A 1 188 ? -5.401 -3.462 20.662 1.00 89.62 188 ASP A N 1
ATOM 1427 C CA . ASP A 1 188 ? -6.834 -3.226 20.506 1.00 89.62 188 ASP A CA 1
ATOM 1428 C C . ASP A 1 188 ? -7.225 -3.218 19.030 1.00 89.62 188 ASP A C 1
ATOM 1430 O O . ASP A 1 188 ? -6.491 -2.705 18.188 1.00 89.62 188 ASP A O 1
ATOM 1434 N N . LEU A 1 189 ? -8.396 -3.767 18.721 1.00 88.19 189 LEU A N 1
ATOM 1435 C CA . LEU A 1 189 ? -8.972 -3.798 17.382 1.00 88.19 189 LEU A CA 1
ATOM 1436 C C . LEU A 1 189 ? -10.203 -2.898 17.323 1.00 88.19 189 LEU A C 1
ATOM 1438 O O . LEU A 1 189 ? -11.167 -3.119 18.053 1.00 88.19 189 LEU A O 1
ATOM 1442 N N . TYR A 1 190 ? -10.200 -1.942 16.400 1.00 87.44 190 TYR A N 1
ATOM 1443 C CA . TYR A 1 190 ? -11.360 -1.129 16.044 1.00 87.44 190 TYR A CA 1
ATOM 1444 C C . TYR A 1 190 ? -11.820 -1.493 14.638 1.00 87.44 190 TYR A C 1
ATOM 1446 O O . TYR A 1 190 ? -11.000 -1.645 13.729 1.00 87.44 190 TYR A O 1
ATOM 1454 N N . ARG A 1 191 ? -13.131 -1.616 14.438 1.00 85.50 191 ARG A N 1
ATOM 1455 C CA . ARG A 1 191 ? -13.726 -1.852 13.120 1.00 85.50 191 ARG A CA 1
ATOM 1456 C C . ARG A 1 191 ? -14.452 -0.597 12.648 1.00 85.50 191 ARG A C 1
ATOM 1458 O O . ARG A 1 191 ? -15.127 0.055 13.427 1.00 85.50 191 ARG A O 1
ATOM 1465 N N . TYR A 1 192 ? -14.317 -0.266 11.368 1.00 83.88 192 TYR A N 1
ATOM 1466 C CA . TYR A 1 192 ? -14.997 0.851 10.716 1.00 83.88 192 TYR A CA 1
ATOM 1467 C C . TYR A 1 192 ? -15.597 0.389 9.385 1.00 83.88 192 TYR A C 1
ATOM 1469 O O . TYR A 1 192 ? -15.011 0.553 8.308 1.00 83.88 192 TYR A O 1
ATOM 1477 N N . GLY A 1 193 ? -16.760 -0.264 9.452 1.00 80.38 193 GLY A N 1
ATOM 1478 C CA . GLY A 1 193 ? -17.356 -0.934 8.297 1.00 80.38 193 GLY A CA 1
ATOM 1479 C C . GLY A 1 193 ? -16.455 -2.066 7.790 1.00 80.38 193 GLY A C 1
ATOM 1480 O O . GLY A 1 193 ? -16.229 -3.038 8.498 1.00 80.38 193 GLY A O 1
ATOM 1481 N N . ARG A 1 194 ? -15.921 -1.934 6.567 1.00 82.50 194 ARG A N 1
ATOM 1482 C CA . ARG A 1 194 ? -15.014 -2.921 5.938 1.00 82.50 194 ARG A CA 1
ATOM 1483 C C . ARG A 1 194 ? -13.528 -2.690 6.243 1.00 82.50 194 ARG A C 1
ATOM 1485 O O . ARG A 1 194 ? -12.676 -3.229 5.538 1.00 82.50 194 ARG A O 1
ATOM 1492 N N . ARG A 1 195 ? -13.216 -1.833 7.211 1.00 88.06 195 ARG A N 1
ATOM 1493 C CA . ARG A 1 195 ? -11.852 -1.434 7.569 1.00 88.06 195 ARG A CA 1
ATOM 1494 C C . ARG A 1 195 ? -11.587 -1.827 9.005 1.00 88.06 195 ARG A C 1
ATOM 1496 O O . ARG A 1 195 ? -12.453 -1.669 9.860 1.00 88.06 195 ARG A O 1
ATOM 1503 N N . GLU A 1 196 ? -10.389 -2.303 9.267 1.00 89.00 196 GLU A N 1
ATOM 1504 C CA . GLU A 1 196 ? -9.947 -2.709 10.590 1.00 89.00 196 GLU A CA 1
ATOM 1505 C C . GLU A 1 196 ? -8.706 -1.908 10.955 1.00 89.00 196 GLU A C 1
ATOM 1507 O O . GLU A 1 196 ? -7.818 -1.718 10.127 1.00 89.00 196 GLU A O 1
ATOM 1512 N N . LEU A 1 197 ? -8.664 -1.419 12.189 1.00 92.31 197 LEU A N 1
ATOM 1513 C CA . LEU A 1 197 ? -7.550 -0.680 12.755 1.00 92.31 197 LEU A CA 1
ATOM 1514 C C . LEU A 1 197 ? -7.071 -1.411 14.007 1.00 92.31 197 LEU A C 1
ATOM 1516 O O . LEU A 1 197 ? -7.727 -1.388 15.047 1.00 92.31 197 LEU A O 1
ATOM 1520 N N . ALA A 1 198 ? -5.907 -2.039 13.899 1.00 91.56 198 ALA A N 1
ATOM 1521 C CA . ALA A 1 198 ? -5.164 -2.565 15.027 1.00 91.56 198 ALA A CA 1
ATOM 1522 C C . ALA A 1 198 ? -4.307 -1.453 15.647 1.00 91.56 198 ALA A C 1
ATOM 1524 O O . ALA A 1 198 ? -3.512 -0.791 14.974 1.00 91.56 198 ALA A O 1
ATOM 1525 N N . VAL A 1 199 ? -4.461 -1.270 16.949 1.00 92.00 199 VAL A N 1
ATOM 1526 C CA . VAL A 1 199 ? -3.786 -0.267 17.765 1.00 92.00 199 VAL A CA 1
ATOM 1527 C C . VAL A 1 199 ? -2.896 -1.011 18.747 1.00 92.00 199 VAL A C 1
ATOM 1529 O O . VAL A 1 199 ? -3.390 -1.754 19.587 1.00 92.00 199 VAL A O 1
ATOM 1532 N N . HIS A 1 200 ? -1.584 -0.845 18.629 1.00 91.94 200 HIS A N 1
ATOM 1533 C CA . HIS A 1 200 ? -0.612 -1.507 19.493 1.00 91.94 200 HIS A CA 1
ATOM 1534 C C . HIS A 1 200 ? -0.057 -0.531 20.520 1.00 91.94 200 HIS A C 1
ATOM 1536 O O . HIS A 1 200 ? 0.356 0.583 20.185 1.00 91.94 200 HIS A O 1
ATOM 1542 N N . PHE A 1 201 ? 0.024 -1.008 21.753 1.00 91.50 201 PHE A N 1
ATOM 1543 C CA . PHE A 1 201 ? 0.545 -0.297 22.905 1.00 91.50 201 PHE A CA 1
ATOM 1544 C C . PHE A 1 201 ? 1.852 -0.920 23.394 1.00 91.50 201 PHE A C 1
ATOM 1546 O O . PHE A 1 201 ? 2.166 -2.068 23.075 1.00 91.50 201 PHE A O 1
ATOM 1553 N N . SER A 1 202 ? 2.603 -0.169 24.197 1.00 90.44 202 SER A N 1
ATOM 1554 C CA . SER A 1 202 ? 3.831 -0.644 24.851 1.00 90.44 202 SER A CA 1
ATOM 1555 C C . SER A 1 202 ? 3.590 -1.808 25.820 1.00 90.44 202 SER A C 1
ATOM 1557 O O . SER A 1 202 ? 4.463 -2.645 26.025 1.00 90.44 202 SER A O 1
ATOM 1559 N N . SER A 1 203 ? 2.392 -1.906 26.400 1.00 88.25 203 SER A N 1
ATOM 1560 C CA . SER A 1 203 ? 1.983 -3.018 27.262 1.00 88.25 203 SER A CA 1
ATOM 1561 C C . SER A 1 203 ? 0.459 -3.197 27.266 1.00 88.25 203 SER A C 1
ATOM 1563 O O . SER A 1 203 ? -0.266 -2.460 26.603 1.00 88.25 203 SER 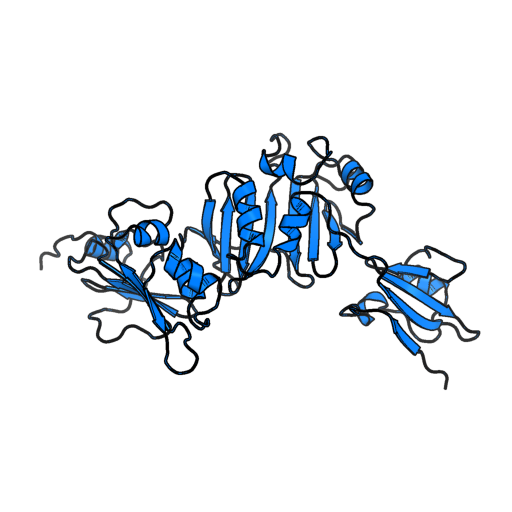A O 1
ATOM 1565 N N . GLY A 1 204 ? -0.047 -4.180 28.017 1.00 86.19 204 GLY A N 1
ATOM 1566 C CA . GLY A 1 204 ? -1.489 -4.403 28.185 1.00 86.19 204 GLY A CA 1
ATOM 1567 C C . GLY A 1 204 ? -2.174 -3.516 29.233 1.00 86.19 204 GLY A C 1
ATOM 1568 O O . GLY A 1 204 ? -3.367 -3.685 29.466 1.00 86.19 204 GLY A O 1
ATOM 1569 N N . GLN A 1 205 ? -1.455 -2.597 29.881 1.00 86.69 205 GLN A N 1
ATOM 1570 C CA . GLN A 1 205 ? -1.997 -1.744 30.947 1.00 86.69 205 GLN A CA 1
ATOM 1571 C C . GLN A 1 205 ? -2.811 -0.558 30.392 1.00 86.69 205 GLN A C 1
ATOM 1573 O O . GLN A 1 205 ? -2.645 -0.161 29.240 1.00 86.69 205 GLN A O 1
ATOM 1578 N N . ALA A 1 206 ? -3.678 0.044 31.212 1.00 84.38 206 ALA A N 1
ATOM 1579 C CA . ALA A 1 206 ? -4.507 1.190 30.804 1.00 84.38 206 ALA A CA 1
ATOM 1580 C C . ALA A 1 206 ? -3.689 2.465 30.511 1.00 84.38 206 ALA A C 1
ATOM 1582 O O . ALA A 1 206 ? -4.014 3.239 29.610 1.00 84.38 206 ALA A O 1
ATOM 1583 N N . ASN A 1 207 ? -2.582 2.656 31.229 1.00 87.94 207 ASN A N 1
ATOM 1584 C CA . ASN A 1 207 ? -1.641 3.754 31.010 1.00 87.94 207 ASN A CA 1
ATOM 1585 C C . ASN A 1 207 ? -0.591 3.445 29.929 1.00 87.94 207 ASN A C 1
ATOM 1587 O O . ASN A 1 207 ? 0.329 4.240 29.738 1.00 87.94 207 ASN A O 1
ATOM 1591 N N . ALA A 1 208 ? -0.698 2.303 29.239 1.00 90.19 208 ALA A N 1
ATOM 1592 C CA . ALA A 1 208 ? 0.220 1.955 28.168 1.00 90.19 208 ALA A CA 1
ATOM 1593 C C . ALA A 1 208 ? 0.124 2.974 27.028 1.00 90.19 208 ALA A C 1
ATOM 1595 O O . ALA A 1 208 ? -0.961 3.426 26.657 1.00 90.19 208 ALA A O 1
ATOM 1596 N N . THR A 1 209 ? 1.277 3.331 26.481 1.00 90.75 209 THR A N 1
ATOM 1597 C CA . THR A 1 209 ? 1.415 4.330 25.422 1.00 90.75 209 THR A CA 1
ATOM 1598 C C . THR A 1 209 ? 1.235 3.701 24.050 1.00 90.75 209 THR A C 1
ATOM 1600 O O . THR A 1 209 ? 1.657 2.569 23.811 1.00 90.75 209 THR A O 1
ATOM 1603 N N . LEU A 1 210 ? 0.597 4.434 23.141 1.00 89.69 210 LEU A N 1
ATOM 1604 C CA . LEU A 1 210 ? 0.446 4.050 21.745 1.00 89.69 210 LEU A CA 1
ATOM 1605 C C . LEU A 1 210 ? 1.819 3.991 21.059 1.00 89.69 210 LEU A C 1
ATOM 1607 O O . LEU A 1 210 ? 2.541 4.985 21.050 1.00 89.69 210 LEU A O 1
ATOM 1611 N N . VAL A 1 211 ? 2.146 2.859 20.427 1.00 89.06 211 VAL A N 1
ATOM 1612 C CA . VAL A 1 211 ? 3.425 2.671 19.712 1.00 89.06 211 VAL A CA 1
ATOM 1613 C C . VAL A 1 211 ? 3.252 2.464 18.211 1.00 89.06 211 VAL A C 1
ATOM 1615 O O . VAL A 1 211 ? 4.140 2.811 17.430 1.00 89.06 211 VAL A O 1
ATOM 1618 N N . LYS A 1 212 ? 2.115 1.912 17.772 1.00 90.56 212 LYS A N 1
ATOM 1619 C CA . LYS A 1 212 ? 1.894 1.591 16.358 1.00 90.56 212 LYS A CA 1
ATOM 1620 C C . LYS A 1 212 ? 0.414 1.486 16.021 1.00 90.56 212 LYS A C 1
ATOM 1622 O O . LYS A 1 212 ? -0.366 0.915 16.778 1.00 90.56 212 LYS A O 1
ATOM 1627 N N . LEU A 1 213 ? 0.057 1.968 14.838 1.00 92.50 213 LEU A N 1
ATOM 1628 C CA . LEU A 1 213 ? -1.256 1.790 14.221 1.00 92.50 213 LEU A CA 1
ATOM 1629 C C . LEU A 1 213 ? -1.092 0.936 12.966 1.00 92.50 213 LEU A C 1
ATOM 1631 O O . LEU A 1 213 ? -0.145 1.134 12.211 1.00 92.50 213 LEU A O 1
ATOM 1635 N N . THR A 1 214 ? -1.971 -0.030 12.729 1.00 92.88 214 THR A N 1
ATOM 1636 C CA . THR A 1 214 ? -1.989 -0.825 11.493 1.00 92.88 214 THR A CA 1
ATOM 1637 C C . THR A 1 214 ? -3.419 -0.975 11.015 1.00 92.88 214 THR A C 1
ATOM 1639 O O . THR A 1 214 ? -4.265 -1.494 11.732 1.00 92.88 214 THR A O 1
ATOM 1642 N N . ALA A 1 215 ? -3.679 -0.509 9.804 1.00 93.12 215 ALA A N 1
ATOM 1643 C CA . ALA A 1 215 ? -4.990 -0.474 9.203 1.00 93.12 215 ALA A CA 1
ATOM 1644 C C . ALA A 1 215 ? -5.046 -1.353 7.952 1.00 93.12 215 ALA A C 1
ATOM 1646 O O . ALA A 1 215 ? -4.138 -1.303 7.119 1.00 93.12 215 ALA A O 1
ATOM 1647 N N . VAL A 1 216 ? -6.108 -2.147 7.831 1.00 90.56 216 VAL A N 1
ATOM 1648 C CA . VAL A 1 216 ? -6.325 -3.116 6.745 1.00 90.56 216 VAL A CA 1
ATOM 1649 C C . VAL A 1 216 ? -7.791 -3.163 6.328 1.00 90.56 216 VAL A C 1
ATOM 1651 O O . VAL A 1 216 ? -8.680 -2.725 7.060 1.00 90.56 216 VAL A O 1
ATOM 1654 N N . MET A 1 217 ? -8.064 -3.726 5.153 1.00 85.19 217 MET A N 1
ATOM 1655 C CA . MET A 1 217 ? -9.422 -4.147 4.804 1.00 85.19 217 MET A CA 1
ATOM 1656 C C . MET A 1 217 ? -9.804 -5.406 5.595 1.00 85.19 217 MET A C 1
ATOM 1658 O O . MET A 1 217 ? -8.986 -6.314 5.746 1.00 85.19 217 MET A O 1
ATOM 1662 N N . SER A 1 218 ? -11.051 -5.487 6.065 1.00 78.06 218 SER A N 1
ATOM 1663 C CA . SER A 1 218 ? -11.554 -6.636 6.826 1.00 78.06 218 SER A CA 1
ATOM 1664 C C . SER A 1 218 ? -11.309 -7.952 6.086 1.00 78.06 218 SER A C 1
ATOM 1666 O O . SER A 1 218 ? -11.615 -8.076 4.897 1.00 78.06 218 SER A O 1
ATOM 1668 N N . GLY A 1 219 ? -10.789 -8.946 6.807 1.00 67.25 219 GLY A N 1
ATOM 1669 C CA . GLY A 1 219 ? -10.460 -10.263 6.255 1.00 67.25 219 GLY A CA 1
ATOM 1670 C C . GLY A 1 219 ? -9.082 -10.358 5.591 1.00 67.25 219 GLY A C 1
ATOM 1671 O O . GLY A 1 219 ? -8.739 -11.427 5.087 1.00 67.25 219 GLY A O 1
ATOM 1672 N N . GLN A 1 220 ? -8.281 -9.287 5.600 1.00 68.56 220 GLN A N 1
ATOM 1673 C CA . GLN A 1 220 ? -6.865 -9.345 5.238 1.00 68.56 220 GLN A CA 1
ATOM 1674 C C . GLN A 1 220 ? -5.990 -9.548 6.478 1.00 68.56 220 GLN A C 1
ATOM 1676 O O . GLN A 1 220 ? -6.215 -8.951 7.528 1.00 68.56 220 GLN A O 1
ATOM 1681 N N . ASN A 1 221 ? -4.950 -10.373 6.349 1.00 62.41 221 ASN A N 1
ATOM 1682 C CA . ASN A 1 221 ? -3.973 -10.549 7.418 1.00 62.41 221 ASN A CA 1
ATOM 1683 C C . ASN A 1 221 ? -3.001 -9.364 7.440 1.00 62.41 221 ASN A C 1
ATOM 1685 O O . ASN A 1 221 ? -2.260 -9.131 6.485 1.00 62.41 221 ASN A O 1
ATOM 1689 N N . ALA A 1 222 ? -2.966 -8.648 8.564 1.00 59.38 222 ALA A N 1
ATOM 1690 C CA . ALA A 1 222 ? -2.038 -7.553 8.808 1.00 59.38 222 ALA A CA 1
ATOM 1691 C C . ALA A 1 222 ? -0.627 -8.091 9.106 1.00 59.38 222 ALA A C 1
ATOM 1693 O O . ALA A 1 222 ? -0.212 -8.192 10.258 1.00 59.38 222 ALA A O 1
ATOM 1694 N N . THR A 1 223 ? 0.132 -8.485 8.084 1.00 57.41 223 THR A N 1
ATOM 1695 C CA . THR A 1 223 ? 1.551 -8.837 8.259 1.00 57.41 223 THR A CA 1
ATOM 1696 C C . THR A 1 223 ? 2.420 -7.960 7.376 1.00 57.41 223 THR A C 1
ATOM 1698 O O . THR A 1 223 ? 2.553 -8.203 6.186 1.00 57.41 223 THR A O 1
ATOM 1701 N N . MET A 1 224 ? 3.042 -6.945 7.982 1.00 57.88 224 MET A N 1
ATOM 1702 C CA . MET A 1 224 ? 3.998 -6.056 7.303 1.00 57.88 224 MET A CA 1
ATOM 1703 C C . MET A 1 224 ? 5.460 -6.475 7.464 1.00 57.88 224 MET A C 1
ATOM 1705 O O . MET A 1 224 ? 6.344 -5.865 6.867 1.00 57.88 224 MET A O 1
ATOM 1709 N N . ALA A 1 225 ? 5.733 -7.523 8.246 1.00 55.75 225 ALA A N 1
ATOM 1710 C CA . ALA A 1 225 ? 7.053 -8.137 8.328 1.00 55.75 225 ALA A CA 1
ATOM 1711 C C . ALA A 1 225 ? 7.292 -8.999 7.081 1.00 55.75 225 ALA A C 1
ATOM 1713 O O . ALA A 1 225 ? 7.339 -10.224 7.151 1.00 55.75 225 ALA A O 1
ATOM 1714 N N . MET A 1 226 ? 7.377 -8.351 5.922 1.00 59.31 226 MET A N 1
ATOM 1715 C CA . MET A 1 226 ? 7.749 -9.006 4.679 1.00 59.31 226 MET A CA 1
ATOM 1716 C C . MET A 1 226 ? 9.187 -8.624 4.334 1.00 59.31 226 MET A C 1
ATOM 1718 O O . MET A 1 226 ? 9.539 -7.442 4.425 1.00 59.31 226 MET A O 1
ATOM 1722 N N . PRO A 1 227 ? 10.034 -9.588 3.931 1.00 58.19 227 PRO A N 1
ATOM 1723 C CA . PRO A 1 227 ? 11.321 -9.264 3.346 1.00 58.19 227 PRO A CA 1
ATOM 1724 C C . PRO A 1 227 ? 11.079 -8.309 2.179 1.00 58.19 227 PRO A C 1
ATOM 1726 O O . PRO A 1 227 ? 10.311 -8.607 1.262 1.00 58.19 227 PRO A O 1
ATOM 1729 N N . SER A 1 228 ? 11.697 -7.138 2.243 1.00 65.81 228 SER A N 1
ATOM 1730 C CA . SER A 1 228 ? 11.587 -6.135 1.198 1.00 65.81 228 SER A CA 1
ATOM 1731 C C . SER A 1 228 ? 12.975 -5.690 0.782 1.00 65.81 228 SER A C 1
ATOM 1733 O O . SER A 1 228 ? 13.914 -5.679 1.582 1.00 65.81 228 SER A O 1
ATOM 1735 N N . ARG A 1 229 ? 13.124 -5.351 -0.494 1.00 66.50 229 ARG A N 1
ATOM 1736 C CA . ARG A 1 229 ? 14.361 -4.778 -1.028 1.00 66.50 229 ARG A CA 1
ATOM 1737 C C . ARG A 1 229 ? 14.051 -3.446 -1.670 1.00 66.50 229 ARG A C 1
ATOM 1739 O O . ARG A 1 229 ? 12.974 -3.278 -2.239 1.00 66.50 229 ARG A O 1
ATOM 1746 N N . SER A 1 230 ? 14.986 -2.504 -1.567 1.00 64.94 230 SER A N 1
ATOM 1747 C CA . SER A 1 230 ? 14.866 -1.241 -2.293 1.00 64.94 230 SER A CA 1
ATOM 1748 C C . SER A 1 230 ? 14.665 -1.553 -3.772 1.00 64.94 230 SER A C 1
ATOM 1750 O O . SER A 1 230 ? 15.470 -2.265 -4.373 1.00 64.94 230 SER A O 1
ATOM 1752 N N . SER A 1 231 ? 13.550 -1.089 -4.321 1.00 63.00 231 SER A N 1
ATOM 1753 C CA . SER A 1 231 ? 13.159 -1.370 -5.697 1.00 63.00 231 SER A CA 1
ATOM 1754 C C . SER A 1 231 ? 13.174 -0.114 -6.549 1.00 63.00 231 SER A C 1
ATOM 1756 O O . SER A 1 231 ? 13.281 -0.209 -7.760 1.00 63.00 231 SER A O 1
ATOM 1758 N N . GLY A 1 232 ? 13.039 1.073 -5.960 1.00 65.88 232 GLY A N 1
ATOM 1759 C CA . GLY A 1 232 ? 12.627 2.238 -6.737 1.00 65.88 232 GLY A CA 1
ATOM 1760 C C . GLY A 1 232 ? 11.197 2.057 -7.260 1.00 65.88 232 GLY A C 1
ATOM 1761 O O . GLY A 1 232 ? 10.406 1.294 -6.691 1.00 65.88 232 GLY A O 1
ATOM 1762 N N . ASN A 1 233 ? 10.852 2.743 -8.351 1.00 70.69 233 ASN A N 1
ATOM 1763 C CA . ASN A 1 233 ? 9.497 2.750 -8.902 1.00 70.69 233 ASN A CA 1
ATOM 1764 C C . ASN A 1 233 ? 9.180 1.572 -9.827 1.00 70.69 233 ASN A C 1
ATOM 1766 O O . ASN A 1 233 ? 8.030 1.479 -10.230 1.00 70.69 233 ASN A O 1
ATOM 1770 N N . TYR A 1 234 ? 10.104 0.664 -10.174 1.00 75.62 234 TYR A N 1
ATOM 1771 C CA . TYR A 1 234 ? 9.844 -0.265 -11.289 1.00 75.62 234 TYR A CA 1
ATOM 1772 C C . TYR A 1 234 ? 8.579 -1.135 -11.137 1.00 75.62 234 TYR A C 1
ATOM 1774 O O . TYR A 1 234 ? 7.924 -1.461 -12.129 1.00 75.62 234 TYR A O 1
ATOM 1782 N N . THR A 1 235 ? 8.218 -1.480 -9.896 1.00 78.12 235 THR A N 1
ATOM 1783 C CA . THR A 1 235 ? 7.017 -2.259 -9.565 1.00 78.12 235 THR A CA 1
ATOM 1784 C C . THR A 1 235 ? 5.735 -1.569 -10.029 1.00 78.12 235 THR A C 1
ATOM 1786 O O . THR A 1 235 ? 4.780 -2.255 -10.378 1.00 78.12 235 THR A O 1
ATOM 1789 N N . ILE A 1 236 ? 5.723 -0.231 -10.138 1.00 81.31 236 ILE A N 1
ATOM 1790 C CA . ILE A 1 236 ? 4.599 0.499 -10.730 1.00 81.31 236 ILE A CA 1
ATOM 1791 C C . ILE A 1 236 ? 4.382 0.095 -12.188 1.00 81.31 236 ILE A C 1
ATOM 1793 O O . ILE A 1 236 ? 3.243 -0.044 -12.601 1.00 81.31 236 ILE A O 1
ATOM 1797 N N . TYR A 1 237 ? 5.446 -0.114 -12.970 1.00 83.69 237 TYR A N 1
ATOM 1798 C CA . TYR A 1 237 ? 5.329 -0.408 -14.398 1.00 83.69 237 TYR A CA 1
ATOM 1799 C C . TYR A 1 237 ? 4.919 -1.858 -14.639 1.00 83.69 237 TYR A C 1
ATOM 1801 O O . TYR A 1 237 ? 4.202 -2.125 -15.600 1.00 83.69 237 TYR A O 1
ATOM 1809 N N . LEU A 1 238 ? 5.309 -2.772 -13.743 1.00 84.50 238 LEU A N 1
ATOM 1810 C CA . LEU A 1 238 ? 4.779 -4.137 -13.720 1.00 84.50 238 LEU A CA 1
ATOM 1811 C C . LEU A 1 238 ? 3.275 -4.141 -13.427 1.00 84.50 238 LEU A C 1
ATOM 1813 O O . LEU A 1 238 ? 2.538 -4.838 -14.119 1.00 84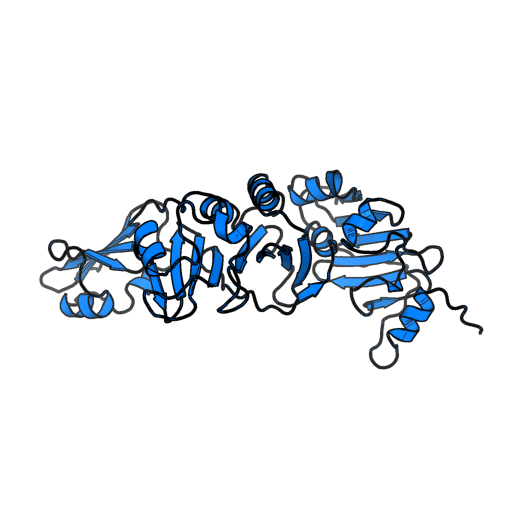.50 238 LEU A O 1
ATOM 1817 N N . ASP A 1 239 ? 2.813 -3.308 -12.486 1.00 82.88 239 ASP A N 1
ATOM 1818 C CA . ASP A 1 239 ? 1.384 -3.148 -12.188 1.00 82.88 239 ASP A CA 1
ATOM 1819 C C . ASP A 1 239 ? 0.579 -2.628 -13.379 1.00 82.88 239 ASP A C 1
ATOM 1821 O O . ASP A 1 239 ? -0.613 -2.912 -13.460 1.00 82.88 239 ASP A O 1
ATOM 1825 N N . LEU A 1 240 ? 1.183 -1.851 -14.288 1.00 86.81 240 LEU A N 1
ATOM 1826 C CA . LEU A 1 240 ? 0.470 -1.327 -15.458 1.00 86.81 240 LEU A CA 1
ATOM 1827 C C . LEU A 1 240 ? 0.051 -2.440 -16.410 1.00 86.81 240 LEU A C 1
ATOM 1829 O O . LEU A 1 240 ? -0.988 -2.312 -17.051 1.00 86.81 240 LEU A O 1
ATOM 1833 N N . LEU A 1 241 ? 0.842 -3.509 -16.516 1.00 88.69 241 LEU A N 1
ATOM 1834 C CA . LEU A 1 241 ? 0.599 -4.593 -17.458 1.00 88.69 241 LEU A CA 1
ATOM 1835 C C . LEU A 1 241 ? -0.779 -5.223 -17.221 1.00 88.69 241 LEU A C 1
ATOM 1837 O O . LEU A 1 241 ? -1.132 -5.596 -16.107 1.00 88.69 241 LEU A O 1
ATOM 1841 N N . GLY A 1 242 ? -1.570 -5.368 -18.282 1.00 88.50 242 GLY A N 1
ATOM 1842 C CA . GLY A 1 242 ? -2.919 -5.929 -18.193 1.00 88.50 242 GLY A CA 1
ATOM 1843 C C . GLY A 1 242 ? -3.998 -4.944 -17.728 1.00 88.50 242 GLY A C 1
ATOM 1844 O O . GLY A 1 242 ? -5.172 -5.313 -17.718 1.00 88.50 242 GLY A O 1
ATOM 1845 N N . ARG A 1 243 ? -3.656 -3.686 -17.409 1.00 88.75 243 ARG A N 1
ATOM 1846 C CA . ARG A 1 243 ? -4.642 -2.655 -17.039 1.00 88.75 243 ARG A CA 1
ATOM 1847 C C . ARG A 1 243 ? -5.203 -1.908 -18.247 1.00 88.75 243 ARG A C 1
ATOM 1849 O O . ARG A 1 243 ? -4.487 -1.695 -19.228 1.00 88.75 243 ARG A O 1
ATOM 1856 N N . PRO A 1 244 ? -6.466 -1.452 -18.191 1.00 89.62 244 PRO A N 1
ATOM 1857 C CA . PRO A 1 244 ? -7.026 -0.591 -19.224 1.00 89.62 244 PRO A CA 1
ATOM 1858 C C . PRO A 1 244 ? -6.365 0.792 -19.202 1.00 89.62 244 PRO A C 1
ATOM 1860 O O . PRO A 1 244 ? -6.001 1.310 -18.149 1.00 89.62 244 PRO A O 1
ATOM 1863 N N . GLN A 1 245 ? -6.289 1.451 -20.359 1.00 89.25 245 GLN A N 1
ATOM 1864 C CA . GLN A 1 245 ? -5.712 2.799 -20.483 1.00 89.25 245 GLN A CA 1
ATOM 1865 C C . GLN A 1 245 ? -6.355 3.883 -19.591 1.00 89.25 245 GLN A C 1
ATOM 1867 O O . GLN A 1 245 ? -5.777 4.956 -19.432 1.00 89.25 245 GLN A O 1
ATOM 1872 N N . THR A 1 246 ? -7.573 3.644 -19.096 1.00 86.81 246 THR A N 1
ATOM 1873 C CA . THR A 1 246 ? -8.339 4.563 -18.242 1.00 86.81 246 THR A CA 1
ATOM 1874 C C . THR A 1 246 ? -8.048 4.370 -16.756 1.00 86.81 246 THR A C 1
ATOM 1876 O O . THR A 1 246 ? -8.559 5.136 -15.947 1.00 86.81 246 THR A O 1
ATOM 1879 N N . ASP A 1 247 ? -7.271 3.350 -16.381 1.00 85.06 247 ASP A N 1
ATOM 1880 C CA . ASP A 1 247 ? -6.851 3.131 -14.998 1.00 85.06 247 ASP A CA 1
ATOM 1881 C C . ASP A 1 247 ? -6.000 4.317 -14.509 1.00 85.06 247 ASP A C 1
ATOM 1883 O O . ASP A 1 247 ? -5.105 4.791 -15.217 1.00 85.06 247 ASP A O 1
ATOM 1887 N N . ALA A 1 248 ? -6.268 4.794 -13.290 1.00 81.12 248 ALA A N 1
ATOM 1888 C CA . ALA A 1 248 ? -5.586 5.947 -12.701 1.00 81.12 248 ALA A CA 1
ATOM 1889 C C . ALA A 1 248 ? -4.058 5.765 -12.647 1.00 81.12 248 ALA A C 1
ATOM 1891 O O . ALA A 1 248 ? -3.309 6.712 -12.884 1.00 81.12 248 ALA A O 1
ATOM 1892 N N . THR A 1 249 ? -3.587 4.535 -12.429 1.00 81.62 249 THR A N 1
ATOM 1893 C CA . THR A 1 249 ? -2.158 4.187 -12.409 1.00 81.62 249 THR A CA 1
ATOM 1894 C C . THR A 1 249 ? -1.525 4.376 -13.786 1.00 81.62 249 THR A C 1
ATOM 1896 O O . THR A 1 249 ? -0.417 4.902 -13.901 1.00 81.62 249 THR A O 1
ATOM 1899 N N . VAL A 1 250 ? -2.248 4.013 -14.853 1.00 85.81 250 VAL A N 1
ATOM 1900 C CA . VAL A 1 250 ? -1.793 4.187 -16.243 1.00 85.81 250 VAL A CA 1
ATOM 1901 C C . VAL A 1 250 ? -1.753 5.666 -16.617 1.00 85.81 250 VAL A C 1
ATOM 1903 O O . VAL A 1 250 ? -0.782 6.126 -17.224 1.00 85.81 250 VAL A O 1
ATOM 1906 N N . VAL A 1 251 ? -2.771 6.434 -16.224 1.00 85.00 251 VAL A N 1
ATOM 1907 C CA . VAL A 1 251 ? -2.802 7.889 -16.437 1.00 85.00 251 VAL A CA 1
ATOM 1908 C C . VAL A 1 251 ? -1.642 8.569 -15.707 1.00 85.00 251 VAL A C 1
ATOM 1910 O O . VAL A 1 251 ? -0.928 9.376 -16.312 1.00 85.00 251 VAL A O 1
ATOM 1913 N N . TYR A 1 252 ? -1.399 8.204 -14.446 1.00 83.38 252 TYR A N 1
ATOM 1914 C CA . TYR A 1 252 ? -0.286 8.722 -13.653 1.00 83.38 252 TYR A CA 1
ATOM 1915 C C . TYR A 1 252 ? 1.069 8.400 -14.290 1.00 83.38 252 TYR A C 1
ATOM 1917 O O . TYR A 1 252 ? 1.887 9.296 -14.489 1.00 83.38 252 TYR A O 1
ATOM 1925 N N . ALA A 1 253 ? 1.307 7.150 -14.691 1.00 82.06 253 ALA A N 1
ATOM 1926 C CA . ALA A 1 253 ? 2.580 6.760 -15.293 1.00 82.06 253 ALA A CA 1
ATOM 1927 C C . ALA A 1 253 ? 2.882 7.524 -16.594 1.00 82.06 253 ALA A C 1
ATOM 1929 O O . ALA A 1 253 ? 4.010 7.969 -16.815 1.00 82.06 253 ALA A O 1
ATOM 1930 N N . ARG A 1 254 ? 1.868 7.747 -17.436 1.00 83.06 254 ARG A N 1
ATOM 1931 C CA . ARG A 1 254 ? 2.032 8.503 -18.687 1.00 83.06 254 ARG A CA 1
ATOM 1932 C C . ARG A 1 254 ? 2.302 9.985 -18.446 1.00 83.06 254 ARG A C 1
ATOM 1934 O O . ARG A 1 254 ? 3.155 10.567 -19.107 1.00 83.06 254 ARG A O 1
ATOM 1941 N N . THR A 1 255 ? 1.565 10.599 -17.525 1.00 81.00 255 THR A N 1
ATOM 1942 C CA . THR A 1 255 ? 1.591 12.057 -17.323 1.00 81.00 255 THR A CA 1
ATOM 1943 C C . THR A 1 255 ? 2.688 12.502 -16.362 1.00 81.00 255 THR A C 1
ATOM 1945 O O . THR A 1 255 ? 3.389 13.473 -16.634 1.00 81.00 255 THR A O 1
ATOM 1948 N N . GLN A 1 256 ? 2.866 11.775 -15.259 1.00 76.56 256 GLN A N 1
ATOM 1949 C CA . GLN A 1 256 ? 3.765 12.139 -14.168 1.00 76.56 256 GLN A CA 1
ATOM 1950 C C . GLN A 1 256 ? 5.088 11.383 -14.212 1.00 76.56 256 GLN A C 1
ATOM 1952 O O . GLN A 1 256 ? 6.101 11.930 -13.791 1.00 76.56 256 GLN A O 1
ATOM 1957 N N . LEU A 1 257 ? 5.142 10.157 -14.734 1.00 75.62 257 LEU A N 1
ATOM 1958 C CA . LEU A 1 257 ? 6.419 9.438 -14.870 1.00 75.62 257 LEU A CA 1
ATOM 1959 C C . LEU A 1 257 ? 7.035 9.578 -16.268 1.00 75.62 257 LEU A C 1
ATOM 1961 O O . LEU A 1 257 ? 8.223 9.316 -16.437 1.00 75.62 257 LEU A O 1
ATOM 1965 N N . GLY A 1 258 ? 6.267 10.069 -17.246 1.00 75.31 258 GLY A N 1
ATOM 1966 C CA . GLY A 1 258 ? 6.731 10.269 -18.620 1.00 75.31 258 GLY A CA 1
ATOM 1967 C C . GLY A 1 258 ? 6.980 8.959 -19.370 1.00 75.31 258 GLY A C 1
ATOM 1968 O O . GLY A 1 258 ? 7.797 8.937 -20.289 1.00 75.31 258 GLY A O 1
ATOM 1969 N N . ALA A 1 259 ? 6.315 7.878 -18.958 1.00 82.19 259 ALA A N 1
ATOM 1970 C CA . ALA A 1 259 ? 6.464 6.566 -19.567 1.00 82.19 259 ALA A CA 1
ATOM 1971 C C . ALA A 1 259 ? 5.650 6.441 -20.860 1.00 82.19 259 ALA A C 1
ATOM 1973 O O . ALA A 1 259 ? 4.497 6.884 -20.943 1.00 82.19 259 ALA A O 1
ATOM 1974 N N . HIS A 1 260 ? 6.237 5.789 -21.861 1.00 87.56 260 HIS A N 1
ATOM 1975 C CA . HIS A 1 260 ? 5.557 5.454 -23.107 1.00 87.56 260 HIS A CA 1
ATOM 1976 C C . HIS A 1 260 ? 4.840 4.124 -22.935 1.00 87.56 260 HIS A C 1
ATOM 1978 O O . HIS A 1 260 ? 5.463 3.088 -22.738 1.00 87.56 260 HIS A O 1
ATOM 1984 N N . VAL A 1 261 ? 3.513 4.150 -22.979 1.00 88.38 261 VAL A N 1
ATOM 1985 C CA . VAL A 1 261 ? 2.685 2.965 -22.741 1.00 88.38 261 VAL A CA 1
ATOM 1986 C C . VAL A 1 261 ? 2.208 2.403 -24.075 1.00 88.38 261 VAL A C 1
ATOM 1988 O O . VAL A 1 261 ? 1.514 3.089 -24.828 1.00 88.38 261 VAL A O 1
ATOM 1991 N N . GLN A 1 262 ? 2.554 1.149 -24.343 1.00 90.88 262 GLN A N 1
ATOM 1992 C CA . GLN A 1 262 ? 2.071 0.381 -25.484 1.00 90.88 262 GLN A CA 1
ATOM 1993 C C . GLN A 1 262 ? 0.795 -0.370 -25.095 1.00 90.88 262 GLN A C 1
ATOM 1995 O O . GLN A 1 262 ? 0.700 -0.954 -24.013 1.00 90.88 262 GLN A O 1
ATOM 2000 N N . LEU A 1 263 ? -0.198 -0.338 -25.981 1.00 91.00 263 LEU A N 1
ATOM 2001 C CA . LEU A 1 263 ? -1.516 -0.922 -25.750 1.00 91.00 263 LEU A CA 1
ATOM 2002 C C . LEU A 1 263 ? -1.773 -2.045 -26.760 1.00 91.00 263 LEU A C 1
ATOM 2004 O O . LEU A 1 263 ? -1.531 -1.873 -27.955 1.00 91.00 263 LEU A O 1
ATOM 2008 N N . SER A 1 264 ? -2.335 -3.159 -26.296 1.00 87.62 264 SER A N 1
ATOM 2009 C CA . SER A 1 264 ? -2.998 -4.135 -27.166 1.00 87.62 264 SER A CA 1
ATOM 2010 C C . SER A 1 264 ? -4.227 -3.512 -27.828 1.00 87.62 264 SER A C 1
ATOM 2012 O O . SER A 1 264 ? -4.797 -2.550 -27.309 1.00 87.62 264 SER A O 1
ATOM 2014 N N . GLY A 1 265 ? -4.626 -4.079 -28.973 1.00 76.44 265 GLY A N 1
ATOM 2015 C CA . GLY A 1 265 ? -5.752 -3.632 -29.796 1.00 76.44 265 GLY A CA 1
ATOM 2016 C C . GLY A 1 265 ? -7.092 -3.562 -29.051 1.00 76.44 265 GLY A C 1
ATOM 2017 O O . GLY A 1 265 ? -7.333 -2.670 -28.240 1.00 76.44 265 GLY A O 1
ATOM 2018 N N . THR A 1 266 ? -8.047 -4.429 -29.370 1.00 69.00 266 THR A N 1
ATOM 2019 C CA . THR A 1 266 ? -9.388 -4.371 -28.760 1.00 69.00 266 THR A CA 1
ATOM 2020 C C . THR A 1 266 ? -9.302 -4.460 -27.232 1.00 69.00 266 THR A C 1
ATOM 2022 O O . THR A 1 266 ? -8.831 -5.458 -26.701 1.00 69.00 266 THR A O 1
ATOM 2025 N N . GLY A 1 267 ? -9.738 -3.405 -26.535 1.00 66.56 267 GLY A N 1
ATOM 2026 C CA . GLY A 1 267 ? -9.661 -3.281 -25.073 1.00 66.56 267 GLY A CA 1
ATOM 2027 C C . GLY A 1 267 ? -8.665 -2.231 -24.572 1.00 66.56 267 GLY A C 1
ATOM 2028 O O . GLY A 1 267 ? -8.809 -1.778 -23.440 1.00 66.56 267 GLY A O 1
ATOM 2029 N N . ARG A 1 268 ? -7.713 -1.781 -25.411 1.00 87.31 268 ARG A N 1
ATOM 2030 C CA . ARG A 1 268 ? -6.723 -0.737 -25.069 1.00 87.31 268 ARG A CA 1
ATOM 2031 C C . ARG A 1 268 ? -6.064 -1.001 -23.711 1.00 87.31 268 ARG A C 1
ATOM 2033 O O . ARG A 1 268 ? -6.039 -0.134 -22.834 1.00 87.31 268 ARG A O 1
ATOM 2040 N N . ILE A 1 269 ? -5.576 -2.231 -23.561 1.00 91.50 269 ILE A N 1
ATOM 2041 C CA . ILE A 1 269 ? -4.944 -2.757 -22.350 1.00 91.50 269 ILE A CA 1
ATOM 2042 C C . ILE A 1 269 ? -3.430 -2.644 -22.496 1.00 91.50 269 ILE A C 1
ATOM 2044 O O . ILE A 1 269 ? -2.903 -2.957 -23.563 1.00 91.50 269 ILE A O 1
ATOM 2048 N N . VAL A 1 270 ? -2.731 -2.228 -21.446 1.00 91.50 270 VAL A N 1
ATOM 2049 C CA . VAL A 1 270 ? -1.271 -2.088 -21.450 1.00 91.50 270 VAL A CA 1
ATOM 2050 C C . VAL A 1 270 ? -0.579 -3.439 -21.626 1.00 91.50 270 VAL A C 1
ATOM 2052 O O . VAL A 1 270 ? -0.780 -4.353 -20.829 1.00 91.50 270 VAL A O 1
ATOM 2055 N N . THR A 1 271 ? 0.273 -3.544 -22.644 1.00 92.62 271 THR A N 1
ATOM 2056 C CA . THR A 1 271 ? 1.089 -4.739 -22.928 1.00 92.62 271 THR A CA 1
ATOM 2057 C C . THR A 1 271 ? 2.573 -4.515 -22.694 1.00 92.62 271 THR A C 1
ATOM 2059 O O . THR A 1 271 ? 3.290 -5.465 -22.370 1.00 92.62 271 THR A O 1
ATOM 2062 N N . ALA A 1 272 ? 3.033 -3.274 -22.845 1.00 92.62 272 ALA A N 1
ATOM 2063 C CA . ALA A 1 272 ? 4.397 -2.887 -22.542 1.00 92.62 272 ALA A CA 1
ATOM 2064 C C . ALA A 1 272 ? 4.495 -1.416 -22.136 1.00 92.62 272 ALA A C 1
ATOM 2066 O O . ALA A 1 272 ? 3.625 -0.597 -22.441 1.00 92.62 272 ALA A O 1
ATOM 2067 N N . VAL A 1 273 ? 5.574 -1.086 -21.442 1.00 90.56 273 VAL A N 1
ATOM 2068 C CA . VAL A 1 273 ? 5.893 0.254 -20.973 1.00 90.56 273 VAL A CA 1
ATOM 2069 C C . VAL A 1 273 ? 7.369 0.509 -21.214 1.00 90.56 273 VAL A C 1
ATOM 2071 O O . VAL A 1 273 ? 8.208 -0.284 -20.800 1.00 90.56 273 VAL A O 1
ATOM 2074 N N . GLU A 1 274 ? 7.684 1.615 -21.869 1.00 89.38 274 GLU A N 1
ATOM 2075 C CA . GLU A 1 274 ? 9.047 2.007 -22.205 1.00 89.38 274 GLU A CA 1
ATOM 2076 C C . GLU A 1 274 ? 9.426 3.306 -21.494 1.00 89.38 274 GLU A C 1
ATOM 2078 O O . GLU A 1 274 ? 8.652 4.269 -21.432 1.00 89.38 274 GLU A O 1
ATOM 2083 N N . VAL A 1 275 ? 10.646 3.328 -20.964 1.00 83.62 275 VAL A N 1
ATOM 2084 C CA . VAL A 1 275 ? 11.251 4.481 -20.301 1.00 83.62 275 VAL A CA 1
ATOM 2085 C C . VAL A 1 275 ? 12.620 4.739 -20.917 1.00 83.62 275 VAL A C 1
ATOM 2087 O O . VAL A 1 275 ? 13.504 3.882 -20.883 1.00 83.62 275 VAL A O 1
ATOM 2090 N N . ASP A 1 276 ? 12.795 5.938 -21.466 1.00 78.31 276 ASP A N 1
ATOM 2091 C CA . ASP A 1 276 ? 14.066 6.385 -22.039 1.00 78.31 276 ASP A CA 1
ATOM 2092 C C . ASP A 1 276 ? 15.063 6.730 -20.918 1.00 78.31 276 ASP A C 1
ATOM 2094 O O . ASP A 1 276 ? 14.750 7.514 -20.016 1.00 78.31 276 ASP A O 1
ATOM 2098 N N . GLY A 1 277 ? 16.284 6.198 -20.999 1.00 65.88 277 GLY A N 1
ATOM 2099 C CA . GLY A 1 277 ? 17.345 6.378 -20.000 1.00 65.88 277 GLY A CA 1
ATOM 2100 C C . GLY A 1 277 ? 17.915 7.797 -19.914 1.00 65.88 277 GLY A C 1
ATOM 2101 O O . GLY A 1 277 ? 18.445 8.195 -18.881 1.00 65.88 277 GLY A O 1
ATOM 2102 N N . SER A 1 278 ? 17.740 8.605 -20.964 1.00 62.78 278 SER A N 1
ATOM 2103 C CA . SER A 1 278 ? 18.175 10.009 -21.027 1.00 62.78 278 SER A CA 1
ATOM 2104 C C . SER A 1 278 ? 17.159 11.014 -20.462 1.00 62.78 278 SER A C 1
ATOM 2106 O O . SER A 1 278 ? 17.429 12.217 -20.441 1.00 62.78 278 SER A O 1
ATOM 2108 N N . ARG A 1 279 ? 15.976 10.562 -20.017 1.00 58.53 279 ARG A N 1
ATOM 2109 C CA . ARG A 1 279 ? 14.878 11.436 -19.568 1.00 58.53 279 ARG A CA 1
ATOM 2110 C C . ARG A 1 279 ? 14.743 11.484 -18.047 1.00 58.53 279 ARG A C 1
ATOM 2112 O O . ARG A 1 279 ? 15.050 10.531 -17.341 1.00 58.53 279 ARG A O 1
ATOM 2119 N N . VAL A 1 280 ? 14.122 12.563 -17.557 1.00 55.66 280 VAL A N 1
ATOM 2120 C CA . VAL A 1 280 ? 13.614 12.720 -16.172 1.00 55.66 280 VAL A CA 1
ATOM 2121 C C . VAL A 1 280 ? 12.815 11.489 -15.701 1.00 55.66 280 VAL A C 1
ATOM 2123 O O . VAL A 1 280 ? 12.835 11.153 -14.517 1.00 55.66 280 VAL A O 1
ATOM 2126 N N . GLY A 1 281 ? 12.152 10.786 -16.629 1.00 59.78 281 GLY A N 1
ATOM 2127 C CA . GLY A 1 281 ? 11.427 9.542 -16.367 1.00 59.78 281 GLY A CA 1
ATOM 2128 C C . GLY A 1 281 ? 12.298 8.407 -15.821 1.00 59.78 281 GLY A C 1
ATOM 2129 O O . GLY A 1 281 ? 11.811 7.631 -15.007 1.00 59.78 281 GLY A O 1
ATOM 2130 N N . PHE A 1 282 ? 13.590 8.352 -16.160 1.00 64.06 282 PHE A N 1
ATOM 2131 C CA . PHE A 1 282 ? 14.513 7.350 -15.627 1.00 64.06 282 PHE A CA 1
ATOM 2132 C C . PHE A 1 282 ? 14.873 7.606 -14.156 1.00 64.06 282 PHE A C 1
ATOM 2134 O O . PHE A 1 282 ? 14.795 6.704 -13.324 1.00 64.06 282 PHE A O 1
ATOM 2141 N N . ALA A 1 283 ? 15.199 8.851 -13.795 1.00 61.00 283 ALA A N 1
ATOM 2142 C CA . ALA A 1 283 ? 15.442 9.215 -12.396 1.00 61.00 283 ALA A CA 1
ATOM 2143 C C . ALA A 1 283 ? 14.195 8.957 -11.530 1.00 61.00 283 ALA A C 1
ATOM 2145 O O . ALA A 1 283 ? 14.303 8.492 -10.397 1.00 61.00 283 ALA A O 1
ATOM 2146 N N . ARG A 1 284 ? 13.001 9.184 -12.097 1.00 63.38 284 ARG A N 1
ATOM 2147 C CA . ARG A 1 284 ? 11.725 8.806 -11.476 1.00 63.38 284 ARG A CA 1
ATOM 2148 C C . ARG A 1 284 ? 11.533 7.289 -11.423 1.00 63.38 284 ARG A C 1
ATOM 2150 O O . ARG A 1 284 ? 11.043 6.806 -10.417 1.00 63.38 284 ARG A O 1
ATOM 2157 N N . PHE A 1 285 ? 11.929 6.532 -12.447 1.00 64.62 285 PHE A N 1
ATOM 2158 C CA . PHE A 1 285 ? 11.887 5.063 -12.461 1.00 64.62 285 PHE A CA 1
ATOM 2159 C C . PHE A 1 285 ? 12.753 4.460 -11.347 1.00 64.62 285 PHE A C 1
ATOM 2161 O O . PHE A 1 285 ? 12.313 3.534 -10.668 1.00 64.62 285 PHE A O 1
ATOM 2168 N N . MET A 1 286 ? 13.952 5.000 -11.125 1.00 62.09 286 MET A N 1
ATOM 2169 C CA . MET A 1 286 ? 14.891 4.443 -10.152 1.00 62.09 286 MET A CA 1
ATOM 2170 C C . MET A 1 286 ? 14.725 5.009 -8.730 1.00 62.09 286 MET A C 1
ATOM 2172 O O . MET A 1 286 ? 15.025 4.283 -7.795 1.00 62.09 286 MET A O 1
ATOM 2176 N N . ASP A 1 287 ? 14.196 6.231 -8.559 1.00 60.06 287 ASP A N 1
ATOM 2177 C CA . ASP A 1 287 ? 13.906 6.907 -7.272 1.00 60.06 287 ASP A CA 1
ATOM 2178 C C . ASP A 1 287 ? 15.066 6.853 -6.248 1.00 60.06 287 ASP A C 1
ATOM 2180 O O . ASP A 1 287 ? 15.223 5.892 -5.498 1.00 60.06 287 ASP A O 1
ATOM 2184 N N . GLY A 1 288 ? 15.911 7.895 -6.220 1.00 52.31 288 GLY A N 1
ATOM 2185 C CA . GLY A 1 288 ? 17.060 7.997 -5.297 1.00 52.31 288 GLY A CA 1
ATOM 2186 C C . GLY A 1 288 ? 18.428 7.597 -5.877 1.00 52.31 288 GLY A C 1
ATOM 2187 O O . GLY A 1 288 ? 19.365 7.362 -5.118 1.00 52.31 288 GLY A O 1
ATOM 2188 N N . TRP A 1 289 ? 18.553 7.525 -7.207 1.00 53.88 289 TRP A N 1
ATOM 2189 C CA . TRP A 1 289 ? 19.763 7.089 -7.921 1.00 53.88 289 TRP A CA 1
ATOM 2190 C C . TRP A 1 289 ? 20.501 8.247 -8.598 1.00 53.88 289 TRP A C 1
ATOM 2192 O O . TRP A 1 289 ? 19.933 9.320 -8.806 1.00 53.88 289 TRP A O 1
ATOM 2202 N N . SER A 1 290 ? 21.775 8.028 -8.948 1.00 54.56 290 SER A N 1
ATOM 2203 C CA . SER A 1 290 ? 22.589 9.025 -9.654 1.00 54.56 290 SER A CA 1
ATOM 2204 C C . SER A 1 290 ? 21.998 9.379 -11.030 1.00 54.56 290 SER A C 1
ATOM 2206 O O . SER A 1 290 ? 21.276 8.595 -11.642 1.00 54.56 290 SER A O 1
ATOM 2208 N N . ASN A 1 291 ? 22.315 10.571 -11.534 1.00 55.31 291 ASN A N 1
ATOM 2209 C CA . ASN A 1 291 ? 21.828 11.097 -12.814 1.00 55.31 291 ASN A CA 1
ATOM 2210 C C . ASN A 1 291 ? 22.456 10.438 -14.060 1.00 55.31 291 ASN A C 1
ATOM 2212 O O . ASN A 1 291 ? 22.091 10.803 -15.176 1.00 55.31 291 ASN A O 1
ATOM 2216 N N . VAL A 1 292 ? 23.384 9.489 -13.891 1.00 62.16 292 VAL A N 1
ATOM 2217 C CA . VAL A 1 292 ? 23.984 8.710 -14.983 1.00 62.16 292 VAL A CA 1
ATOM 2218 C C . VAL A 1 292 ? 23.750 7.236 -14.698 1.00 62.16 292 VAL A C 1
ATOM 2220 O O . VAL A 1 292 ? 24.468 6.617 -13.922 1.00 62.16 292 VAL A O 1
ATOM 2223 N N . ALA A 1 293 ? 22.719 6.695 -15.325 1.00 67.44 293 ALA A N 1
ATOM 2224 C CA . ALA A 1 293 ? 22.263 5.339 -15.104 1.00 67.44 293 ALA A CA 1
ATOM 2225 C C . ALA A 1 293 ? 23.141 4.304 -15.801 1.00 67.44 293 ALA A C 1
ATOM 2227 O O . ALA A 1 293 ? 23.201 4.282 -17.033 1.00 67.44 293 ALA A O 1
ATOM 2228 N N . ARG A 1 294 ? 23.782 3.420 -15.042 1.00 77.88 294 ARG A N 1
ATOM 2229 C CA . ARG A 1 294 ? 24.539 2.288 -15.586 1.00 77.88 294 ARG A CA 1
ATOM 2230 C C . ARG A 1 294 ? 23.737 0.999 -15.514 1.00 77.88 294 ARG A C 1
ATOM 2232 O O . ARG A 1 294 ? 22.821 0.859 -14.718 1.00 77.88 294 ARG A O 1
ATOM 2239 N N . ARG A 1 295 ? 24.097 0.007 -16.318 1.00 80.94 295 ARG A N 1
ATOM 2240 C CA . ARG A 1 295 ? 23.510 -1.337 -16.220 1.00 80.94 295 ARG A CA 1
ATOM 2241 C C . ARG A 1 295 ? 23.819 -2.008 -14.881 1.00 80.94 295 ARG A C 1
ATOM 2243 O O . ARG A 1 295 ? 22.929 -2.590 -14.270 1.00 80.94 295 ARG A O 1
ATOM 2250 N N . SER A 1 296 ? 25.041 -1.821 -14.378 1.00 74.25 296 SER A N 1
ATOM 2251 C CA . SER A 1 296 ? 25.505 -2.307 -13.069 1.00 74.25 296 SER A CA 1
ATOM 2252 C C . SER A 1 296 ? 24.762 -1.686 -11.884 1.00 74.25 296 SER A C 1
ATOM 2254 O O . SER A 1 296 ? 24.768 -2.260 -10.791 1.00 74.25 296 SER A O 1
ATOM 2256 N N . ASP A 1 297 ? 24.104 -0.548 -12.110 1.00 71.44 297 ASP A N 1
ATOM 2257 C CA . ASP A 1 297 ? 23.280 0.105 -11.113 1.00 71.44 297 ASP A CA 1
ATOM 2258 C C . ASP A 1 297 ? 22.028 -0.745 -10.831 1.00 71.44 297 ASP A C 1
ATOM 2260 O O . ASP A 1 297 ? 21.691 -0.949 -9.680 1.00 71.44 297 ASP A O 1
ATOM 2264 N N . VAL A 1 298 ? 21.377 -1.366 -11.815 1.00 72.06 298 VAL A N 1
ATOM 2265 C CA . VAL A 1 298 ? 20.076 -2.043 -11.630 1.00 72.06 298 VAL A CA 1
ATOM 2266 C C . VAL A 1 298 ? 20.041 -3.022 -10.432 1.00 72.06 298 VAL A C 1
ATOM 2268 O O . VAL A 1 298 ? 20.623 -4.105 -10.449 1.00 72.06 298 VAL A O 1
ATOM 2271 N N . ALA A 1 299 ? 19.289 -2.670 -9.379 1.00 64.94 299 ALA A N 1
ATOM 2272 C CA . ALA A 1 299 ? 19.242 -3.404 -8.104 1.00 64.94 299 ALA A CA 1
ATOM 2273 C C . ALA A 1 299 ? 18.372 -4.677 -8.112 1.00 64.94 299 ALA A C 1
ATOM 2275 O O . ALA A 1 299 ? 18.027 -5.216 -7.056 1.00 64.94 299 ALA A O 1
ATOM 2276 N N . PHE A 1 300 ? 18.006 -5.203 -9.281 1.00 71.25 300 PHE A N 1
ATOM 2277 C CA . PHE A 1 300 ? 17.149 -6.391 -9.372 1.00 71.25 300 PHE A CA 1
ATOM 2278 C C . PHE A 1 300 ? 17.881 -7.694 -9.032 1.00 71.25 300 PHE A C 1
ATOM 2280 O O . PHE A 1 300 ? 17.243 -8.753 -9.004 1.00 71.25 300 PHE A O 1
ATOM 2287 N N . GLY A 1 301 ? 19.169 -7.612 -8.689 1.00 74.44 301 GLY A N 1
ATOM 2288 C CA . GLY A 1 301 ? 20.061 -8.756 -8.555 1.00 74.44 301 GLY A CA 1
ATOM 2289 C C . GLY A 1 301 ? 20.532 -9.231 -9.926 1.00 74.44 301 GLY A C 1
ATOM 2290 O O . GLY A 1 301 ? 20.403 -8.505 -10.912 1.00 74.44 301 GLY A O 1
ATOM 2291 N N . ALA A 1 302 ? 21.055 -10.456 -9.986 1.00 81.00 302 ALA A N 1
ATOM 2292 C CA . ALA A 1 302 ? 21.466 -11.054 -11.249 1.00 81.00 302 ALA A CA 1
ATOM 2293 C C . ALA A 1 302 ? 20.294 -11.080 -12.252 1.00 81.00 302 ALA A C 1
ATOM 2295 O O . ALA A 1 302 ? 19.170 -11.417 -11.853 1.00 81.00 302 ALA A O 1
ATOM 2296 N N . PRO A 1 303 ? 20.527 -10.710 -13.520 1.00 88.31 303 PRO A N 1
ATOM 2297 C CA . PRO A 1 303 ? 19.552 -10.917 -14.583 1.00 88.31 303 PRO A CA 1
ATOM 2298 C C . PRO A 1 303 ? 19.295 -12.399 -14.824 1.00 88.31 303 PRO A C 1
ATOM 2300 O O . PRO A 1 303 ? 20.157 -13.235 -14.586 1.00 88.31 303 PRO A O 1
ATOM 2303 N N . ASP A 1 304 ? 18.104 -12.723 -15.322 1.00 89.69 304 ASP A N 1
ATOM 2304 C CA . ASP A 1 304 ? 17.789 -14.064 -15.815 1.00 89.69 304 ASP A CA 1
ATOM 2305 C C . ASP A 1 304 ? 18.522 -14.329 -17.143 1.00 89.69 304 ASP A C 1
ATOM 2307 O O . ASP A 1 304 ? 18.959 -15.452 -17.407 1.00 89.69 304 ASP A O 1
ATOM 2311 N N . TYR A 1 305 ? 18.703 -13.282 -17.961 1.00 91.50 305 TYR A N 1
ATOM 2312 C CA . TYR A 1 305 ? 19.529 -13.306 -19.169 1.00 91.50 305 TYR A CA 1
ATOM 2313 C C . TYR A 1 305 ? 20.356 -12.030 -19.307 1.00 91.50 305 TYR A C 1
ATOM 2315 O O . TYR A 1 305 ? 19.832 -10.942 -19.091 1.00 91.50 305 TYR A O 1
ATOM 2323 N N . TYR A 1 306 ? 21.610 -12.150 -19.729 1.00 91.38 306 TYR A N 1
ATOM 2324 C CA . TYR A 1 306 ? 22.512 -11.014 -19.916 1.00 91.38 306 TYR A CA 1
ATOM 2325 C C . TYR A 1 306 ? 23.345 -11.152 -21.187 1.00 91.38 306 TYR A C 1
ATOM 2327 O O . TYR A 1 306 ? 23.625 -12.258 -21.648 1.00 91.38 306 TYR A O 1
ATOM 2335 N N . GLY A 1 307 ? 23.754 -10.021 -21.745 1.00 89.50 307 GLY A N 1
ATOM 2336 C CA . GLY A 1 307 ? 24.611 -9.935 -22.920 1.00 89.50 307 GLY A CA 1
ATOM 2337 C C . GLY A 1 307 ? 25.471 -8.676 -22.901 1.00 89.50 307 GLY A C 1
ATOM 2338 O O . GLY A 1 307 ? 25.533 -7.951 -21.903 1.00 89.50 307 GLY A O 1
ATOM 2339 N N . ALA A 1 308 ? 26.130 -8.388 -24.023 1.00 88.00 308 ALA A N 1
ATOM 2340 C CA . ALA A 1 308 ? 26.986 -7.207 -24.149 1.00 88.00 308 ALA A CA 1
ATOM 2341 C C . ALA A 1 308 ? 26.207 -5.889 -23.996 1.00 88.00 308 ALA A C 1
ATOM 2343 O O . ALA A 1 308 ? 26.742 -4.929 -23.450 1.00 88.00 308 ALA A O 1
ATOM 2344 N N . HIS A 1 309 ? 24.936 -5.867 -24.408 1.00 90.88 309 HIS A N 1
ATOM 2345 C CA . HIS A 1 309 ? 24.101 -4.661 -24.463 1.00 90.88 309 HIS A CA 1
ATOM 2346 C C . HIS A 1 309 ? 22.783 -4.773 -23.693 1.00 90.88 309 HIS A C 1
ATOM 2348 O O . HIS A 1 309 ? 22.143 -3.757 -23.427 1.00 90.88 309 HIS A O 1
ATOM 2354 N N . ASP A 1 310 ? 22.374 -5.987 -23.333 1.00 93.06 310 ASP A N 1
ATOM 2355 C CA . ASP A 1 310 ? 21.024 -6.270 -22.865 1.00 93.06 310 ASP A CA 1
ATOM 2356 C C . ASP A 1 310 ? 21.045 -7.073 -21.567 1.00 93.06 310 ASP A C 1
ATOM 2358 O O . ASP A 1 310 ? 21.781 -8.051 -21.447 1.00 93.06 310 ASP A O 1
ATOM 2362 N N . ASP A 1 311 ? 20.193 -6.687 -20.621 1.00 92.06 311 ASP A N 1
ATOM 2363 C CA . ASP A 1 311 ? 19.880 -7.469 -19.426 1.00 92.06 311 ASP A CA 1
ATOM 2364 C C . ASP A 1 311 ? 18.371 -7.684 -19.325 1.00 92.06 311 ASP A C 1
ATOM 2366 O O . ASP A 1 311 ? 17.576 -6.779 -19.600 1.00 92.06 311 ASP A O 1
ATOM 2370 N N . VAL A 1 312 ? 17.962 -8.884 -18.922 1.00 93.25 312 VAL A N 1
ATOM 2371 C CA . VAL A 1 312 ? 16.559 -9.288 -18.860 1.00 93.25 312 VAL A CA 1
ATOM 2372 C C . VAL A 1 312 ? 16.262 -9.985 -17.539 1.00 93.25 312 VAL A C 1
ATOM 2374 O O . VAL A 1 312 ? 16.942 -10.941 -17.169 1.00 93.25 312 VAL A O 1
ATOM 2377 N N . TRP A 1 313 ? 15.192 -9.557 -16.871 1.00 90.88 313 TRP A N 1
ATOM 2378 C CA . TRP A 1 313 ? 14.658 -10.177 -15.659 1.00 90.88 313 TRP A CA 1
ATOM 2379 C C . TRP A 1 313 ? 13.213 -10.623 -15.874 1.00 90.88 313 TRP A C 1
ATOM 2381 O O . TRP A 1 313 ? 12.413 -9.897 -16.463 1.00 90.88 313 TRP A O 1
ATOM 2391 N N . TRP A 1 314 ? 12.853 -11.785 -15.341 1.00 88.12 314 TRP A N 1
ATOM 2392 C CA . TRP A 1 314 ? 11.467 -12.204 -15.172 1.00 88.12 314 TRP A CA 1
ATOM 2393 C C . TRP A 1 314 ? 10.968 -11.802 -13.787 1.00 88.12 314 TRP A C 1
ATOM 2395 O O . TRP A 1 314 ? 11.505 -12.236 -12.767 1.00 88.12 314 TRP A O 1
ATOM 2405 N N . ARG A 1 315 ? 9.915 -10.993 -13.726 1.00 84.31 315 ARG A N 1
ATOM 2406 C CA . ARG A 1 315 ? 9.237 -10.627 -12.480 1.00 84.31 315 ARG A CA 1
ATOM 2407 C C . ARG A 1 315 ? 7.747 -10.649 -12.751 1.00 84.31 315 ARG A C 1
ATOM 2409 O O . ARG A 1 315 ? 7.247 -9.766 -13.438 1.00 84.31 315 ARG A O 1
ATOM 2416 N N . ALA A 1 316 ? 7.046 -11.659 -12.228 1.00 79.81 316 ALA A N 1
ATOM 2417 C CA . ALA A 1 316 ? 5.599 -11.772 -12.408 1.00 79.81 316 ALA A CA 1
ATOM 2418 C C . ALA A 1 316 ? 4.938 -10.397 -12.157 1.00 79.81 316 ALA A C 1
ATOM 2420 O O . ALA A 1 316 ? 5.256 -9.772 -11.147 1.00 79.81 316 ALA A O 1
ATOM 2421 N N . PRO A 1 317 ? 4.124 -9.890 -13.102 1.00 81.62 317 PRO A N 1
ATOM 2422 C CA . PRO A 1 317 ? 3.487 -10.611 -14.200 1.00 81.62 317 PRO A CA 1
ATOM 2423 C C . PRO A 1 317 ? 4.229 -10.496 -15.549 1.00 81.62 317 PRO A C 1
ATOM 2425 O O . PRO A 1 317 ? 3.672 -10.894 -16.568 1.00 81.62 317 PRO A O 1
ATOM 2428 N N . GLY A 1 318 ? 5.441 -9.934 -15.593 1.00 89.00 318 GLY A N 1
ATOM 2429 C CA . GLY A 1 318 ? 6.104 -9.567 -16.842 1.00 89.00 318 GLY A CA 1
ATOM 2430 C C . GLY A 1 318 ? 7.630 -9.656 -16.836 1.00 89.00 318 GLY A C 1
ATOM 2431 O O . GLY A 1 318 ? 8.283 -10.182 -15.938 1.00 89.00 318 GLY A O 1
ATOM 2432 N N . TRP A 1 319 ? 8.209 -9.138 -17.904 1.00 92.56 319 TRP A N 1
ATOM 2433 C CA . TRP A 1 319 ? 9.636 -9.092 -18.158 1.00 92.56 319 TRP A CA 1
ATOM 2434 C C . TRP A 1 319 ? 10.126 -7.659 -18.063 1.00 92.56 319 TRP A C 1
ATOM 2436 O O . TRP A 1 319 ? 9.445 -6.735 -18.502 1.00 92.56 319 TRP A O 1
ATOM 2446 N N . ILE A 1 320 ? 11.322 -7.484 -17.515 1.00 90.81 320 ILE A N 1
ATOM 2447 C CA . ILE A 1 320 ? 12.037 -6.213 -17.509 1.00 90.81 320 ILE A CA 1
ATOM 2448 C C . ILE A 1 320 ? 13.254 -6.382 -18.404 1.00 90.81 320 ILE A C 1
ATOM 2450 O O . ILE A 1 320 ? 14.059 -7.280 -18.180 1.00 90.81 320 ILE A O 1
ATOM 2454 N N . HIS A 1 321 ? 13.386 -5.524 -19.406 1.00 93.06 321 HIS A N 1
ATOM 2455 C CA . HIS A 1 321 ? 14.504 -5.475 -20.337 1.00 93.06 321 HIS A CA 1
ATOM 2456 C C . HIS A 1 321 ? 15.205 -4.133 -20.212 1.00 93.06 321 HIS A C 1
ATOM 2458 O O . HIS A 1 321 ? 14.585 -3.085 -20.375 1.00 93.06 321 HIS A O 1
ATOM 2464 N N . VAL A 1 322 ? 16.498 -4.172 -19.936 1.00 90.50 322 VAL A N 1
ATOM 2465 C CA . VAL A 1 322 ? 17.373 -3.006 -19.904 1.00 90.50 322 VAL A CA 1
ATOM 2466 C C . VAL A 1 322 ? 18.301 -3.091 -21.105 1.00 90.50 322 VAL A C 1
ATOM 2468 O O . VAL A 1 322 ? 18.972 -4.102 -21.294 1.00 90.50 322 VAL A O 1
ATOM 2471 N N . HIS A 1 323 ? 18.332 -2.030 -21.904 1.00 91.62 323 HIS A N 1
ATOM 2472 C CA . HIS A 1 323 ? 19.144 -1.932 -23.109 1.00 91.62 323 HIS A CA 1
ATOM 2473 C C . HIS A 1 323 ? 20.161 -0.793 -23.000 1.00 91.62 323 HIS A C 1
ATOM 2475 O O . HIS A 1 323 ? 19.833 0.307 -22.540 1.00 91.62 323 HIS A O 1
ATOM 2481 N N . SER A 1 324 ? 21.376 -1.054 -23.476 1.00 90.38 324 SER A N 1
ATOM 2482 C CA . SER A 1 324 ? 22.480 -0.105 -23.561 1.00 90.38 324 SER A CA 1
ATOM 2483 C C . SER A 1 324 ? 23.209 -0.210 -24.898 1.00 90.38 324 SER A C 1
ATOM 2485 O O . SER A 1 324 ? 23.871 -1.206 -25.178 1.00 90.38 324 SER A O 1
ATOM 2487 N N . ASN A 1 325 ? 23.201 0.863 -25.681 1.00 88.19 325 ASN A N 1
ATOM 2488 C CA . ASN A 1 325 ? 23.929 0.974 -26.943 1.00 88.19 325 ASN A CA 1
ATOM 2489 C C . ASN A 1 325 ? 25.445 0.860 -26.749 1.00 88.19 325 ASN A C 1
ATOM 2491 O O . ASN A 1 325 ? 26.137 0.290 -27.585 1.00 88.19 325 ASN A O 1
ATOM 2495 N N . ASN A 1 326 ? 25.979 1.399 -25.649 1.00 86.88 326 ASN A N 1
ATOM 2496 C CA . ASN A 1 326 ? 27.417 1.379 -25.360 1.00 86.88 326 ASN A CA 1
ATOM 2497 C C . ASN A 1 326 ? 27.830 0.266 -24.379 1.00 86.88 326 ASN A C 1
ATOM 2499 O O . ASN A 1 326 ? 28.967 0.260 -23.913 1.00 86.88 326 ASN A O 1
ATOM 2503 N N . GLY A 1 327 ? 26.901 -0.628 -24.033 1.00 85.56 327 GLY A N 1
ATOM 2504 C CA . GLY A 1 327 ? 27.102 -1.724 -23.085 1.00 85.56 327 GLY A CA 1
ATOM 2505 C C . GLY A 1 327 ? 27.168 -1.300 -21.614 1.00 85.56 327 GLY A C 1
ATOM 2506 O O . GLY A 1 327 ? 27.190 -2.169 -20.745 1.00 85.56 327 GLY A O 1
ATOM 2507 N N . ARG A 1 328 ? 27.142 0.007 -21.319 1.00 84.12 328 ARG A N 1
ATOM 2508 C CA . ARG A 1 328 ? 27.320 0.569 -19.976 1.00 84.12 328 ARG A CA 1
ATOM 2509 C C . ARG A 1 328 ? 26.144 1.403 -19.492 1.00 84.12 328 ARG A C 1
ATOM 2511 O O . ARG A 1 328 ? 25.569 1.107 -18.450 1.00 84.12 328 ARG A O 1
ATOM 2518 N N . ASN A 1 329 ? 25.822 2.479 -20.200 1.00 84.50 329 ASN A N 1
ATOM 2519 C CA . ASN A 1 329 ? 24.784 3.423 -19.805 1.00 84.50 329 ASN A CA 1
ATOM 2520 C C . ASN A 1 329 ? 23.433 2.932 -20.303 1.00 84.50 329 ASN A C 1
ATOM 2522 O O . ASN A 1 329 ? 23.316 2.531 -21.456 1.00 84.50 329 ASN A O 1
ATOM 2526 N N . ILE A 1 330 ? 22.413 2.987 -19.461 1.00 84.50 330 ILE A N 1
ATOM 2527 C CA . ILE A 1 330 ? 21.077 2.561 -19.859 1.00 84.50 330 ILE A CA 1
ATOM 2528 C C . ILE A 1 330 ? 20.506 3.582 -20.842 1.00 84.50 330 ILE A C 1
ATOM 2530 O O . ILE A 1 330 ? 20.336 4.753 -20.507 1.00 84.50 330 ILE A O 1
ATOM 2534 N N . ASP A 1 331 ? 20.178 3.122 -22.045 1.00 85.88 331 ASP A N 1
ATOM 2535 C CA . ASP A 1 331 ? 19.495 3.914 -23.067 1.00 85.88 331 ASP A CA 1
ATOM 2536 C C . ASP A 1 331 ? 17.978 3.756 -22.957 1.00 85.88 331 ASP A C 1
ATOM 2538 O O . ASP A 1 331 ? 17.234 4.714 -23.175 1.00 85.88 331 ASP A O 1
ATOM 2542 N N . ARG A 1 332 ? 17.505 2.555 -22.605 1.00 88.25 332 ARG A N 1
ATOM 2543 C CA . ARG A 1 332 ? 16.075 2.238 -22.529 1.00 88.25 332 ARG A CA 1
ATOM 2544 C C . ARG A 1 332 ? 15.799 1.128 -21.522 1.00 88.25 332 ARG A C 1
ATOM 2546 O O . ARG A 1 332 ? 16.528 0.141 -21.470 1.00 88.25 332 ARG A O 1
ATOM 2553 N N . ILE A 1 333 ? 14.699 1.264 -20.787 1.00 88.44 333 ILE A N 1
ATOM 2554 C CA . ILE A 1 333 ? 14.075 0.173 -20.033 1.00 88.44 333 ILE A CA 1
ATOM 2555 C C . ILE A 1 333 ? 12.708 -0.125 -20.642 1.00 88.44 333 ILE A C 1
ATOM 2557 O O . ILE A 1 333 ? 11.915 0.790 -20.855 1.00 88.44 333 ILE A O 1
ATOM 2561 N N . THR A 1 334 ? 12.424 -1.400 -20.883 1.00 91.69 334 THR A N 1
ATOM 2562 C CA . THR A 1 334 ? 11.120 -1.894 -21.330 1.00 91.69 334 THR A CA 1
ATOM 2563 C C . THR A 1 334 ? 10.569 -2.872 -20.302 1.00 91.69 334 THR A C 1
ATOM 2565 O O . THR A 1 334 ? 11.264 -3.795 -19.889 1.00 91.69 334 THR A O 1
ATOM 2568 N N . VAL A 1 335 ? 9.319 -2.687 -19.896 1.00 91.69 335 VAL A N 1
ATOM 2569 C CA . VAL A 1 335 ? 8.570 -3.625 -19.056 1.00 91.69 335 VAL A CA 1
ATOM 2570 C C . VAL A 1 335 ? 7.426 -4.186 -19.888 1.00 91.69 335 VAL A C 1
ATOM 2572 O O . VAL A 1 335 ? 6.618 -3.407 -20.379 1.00 91.69 335 VAL A O 1
ATOM 2575 N N . SER A 1 336 ? 7.344 -5.501 -20.084 1.00 93.69 336 SER A N 1
ATOM 2576 C CA . SER A 1 336 ? 6.392 -6.120 -21.021 1.00 93.69 336 SER A CA 1
ATOM 2577 C C . SER A 1 336 ? 5.792 -7.421 -20.499 1.00 93.69 336 SER A C 1
ATOM 2579 O O . SER A 1 336 ? 6.416 -8.140 -19.729 1.00 93.69 336 SER A O 1
ATOM 2581 N N . GLN A 1 337 ? 4.577 -7.763 -20.937 1.00 91.31 337 GLN A N 1
ATOM 2582 C CA . GLN A 1 337 ? 3.979 -9.072 -20.624 1.00 91.31 337 GLN A CA 1
ATOM 2583 C C . GLN A 1 337 ? 4.732 -10.213 -21.311 1.00 91.31 337 GLN A C 1
ATOM 2585 O O . GLN A 1 337 ? 4.954 -11.276 -20.735 1.00 91.31 337 GLN A O 1
ATOM 2590 N N . GLU A 1 338 ? 5.144 -9.977 -22.553 1.00 90.88 338 GLU A N 1
ATOM 2591 C CA . GLU A 1 338 ? 5.872 -10.952 -23.348 1.00 90.88 338 GLU A CA 1
ATOM 2592 C C . GLU A 1 338 ? 7.373 -10.843 -23.120 1.00 90.88 338 GLU A C 1
ATOM 2594 O O . GLU A 1 338 ? 7.919 -9.760 -22.883 1.00 90.88 338 GLU A O 1
ATOM 2599 N N . ARG A 1 339 ? 8.044 -11.990 -23.226 1.00 90.75 339 ARG A N 1
ATOM 2600 C CA . ARG A 1 339 ? 9.496 -12.051 -23.156 1.00 90.75 339 ARG A CA 1
ATOM 2601 C C . ARG A 1 339 ? 10.097 -11.320 -24.364 1.00 90.75 339 ARG A C 1
ATOM 2603 O O . ARG A 1 339 ? 9.705 -11.628 -25.491 1.00 90.75 339 ARG A O 1
ATOM 2610 N N . PRO A 1 340 ? 11.097 -10.444 -24.169 1.00 89.75 340 PRO A N 1
ATOM 2611 C CA . PRO A 1 340 ? 11.881 -9.897 -25.269 1.00 89.75 340 PRO A CA 1
ATOM 2612 C C . PRO A 1 340 ? 12.471 -11.015 -26.140 1.00 89.75 340 PRO A C 1
ATOM 2614 O O . PRO A 1 340 ? 13.027 -11.991 -25.629 1.00 89.75 340 PRO A O 1
ATOM 2617 N N . THR A 1 341 ? 12.357 -10.880 -27.461 1.00 87.31 341 THR A N 1
ATOM 2618 C CA . THR A 1 341 ? 12.880 -11.861 -28.424 1.00 87.31 341 THR A CA 1
ATOM 2619 C C . THR A 1 341 ? 14.009 -11.265 -29.257 1.00 87.31 341 THR A C 1
ATOM 2621 O O . THR A 1 341 ? 14.128 -10.048 -29.370 1.00 87.31 341 THR A O 1
ATOM 2624 N N . ARG A 1 342 ? 14.825 -12.139 -29.867 1.00 88.12 342 ARG A N 1
ATOM 2625 C CA . ARG A 1 342 ? 15.942 -11.766 -30.761 1.00 88.12 342 ARG A CA 1
ATOM 2626 C C . ARG A 1 342 ? 17.029 -10.914 -30.091 1.00 88.12 342 ARG A C 1
ATOM 2628 O O . ARG A 1 342 ? 17.648 -10.087 -30.750 1.00 88.12 342 ARG A O 1
ATOM 2635 N N . LEU A 1 343 ? 17.249 -11.130 -28.797 1.00 91.06 343 LEU A N 1
ATOM 2636 C CA . LEU A 1 343 ? 18.368 -10.545 -28.066 1.00 91.06 343 LEU A CA 1
ATOM 2637 C C . LEU A 1 343 ? 19.566 -11.498 -28.102 1.00 91.06 343 LEU A C 1
ATOM 2639 O O . LEU A 1 343 ? 19.383 -12.713 -27.989 1.00 91.06 343 LEU A O 1
ATOM 2643 N N . ASP A 1 344 ? 20.769 -10.944 -28.227 1.00 90.75 344 ASP A N 1
ATOM 2644 C CA . ASP A 1 344 ? 22.019 -11.692 -28.081 1.00 90.75 344 ASP A CA 1
ATOM 2645 C C . ASP A 1 344 ? 22.388 -11.776 -26.595 1.00 90.75 344 ASP A C 1
ATOM 2647 O O . ASP A 1 344 ? 23.127 -10.952 -26.053 1.00 90.75 344 ASP A O 1
ATOM 2651 N N . VAL A 1 345 ? 21.740 -12.712 -25.901 1.00 90.50 345 VAL A N 1
ATOM 2652 C CA . VAL A 1 345 ? 21.834 -12.875 -24.447 1.00 90.50 345 VAL A CA 1
ATOM 2653 C C . VAL A 1 345 ? 22.001 -14.338 -24.066 1.00 90.50 345 VAL A C 1
ATOM 2655 O O . VAL A 1 345 ? 21.461 -15.247 -24.701 1.00 90.50 345 VAL A O 1
ATOM 2658 N N . HIS A 1 346 ? 22.698 -14.565 -22.962 1.00 89.75 346 HIS A N 1
ATOM 2659 C CA . HIS A 1 346 ? 22.903 -15.873 -22.360 1.00 89.75 346 HIS A CA 1
ATOM 2660 C C . HIS A 1 346 ? 22.136 -15.968 -21.044 1.00 89.75 346 HIS A C 1
ATOM 2662 O O . HIS A 1 346 ? 21.957 -14.974 -20.346 1.00 89.75 346 HIS A O 1
ATOM 2668 N N . ALA A 1 347 ? 21.657 -17.168 -20.713 1.00 90.50 347 ALA A N 1
ATOM 2669 C CA . ALA A 1 347 ? 20.996 -17.409 -19.435 1.00 90.50 347 ALA A CA 1
ATOM 2670 C C . ALA A 1 347 ? 22.015 -17.338 -18.295 1.00 90.50 347 ALA A C 1
ATOM 2672 O O . ALA A 1 347 ? 23.070 -17.967 -18.386 1.00 90.50 347 ALA A O 1
ATOM 2673 N N . TRP A 1 348 ? 21.671 -16.636 -17.220 1.00 86.69 348 TRP A N 1
ATOM 2674 C CA . TRP A 1 348 ? 22.492 -16.597 -16.015 1.00 86.69 348 TRP A CA 1
ATOM 2675 C C . TRP A 1 348 ? 22.503 -17.948 -15.298 1.00 86.69 348 TRP A C 1
ATOM 2677 O O . TRP A 1 348 ? 21.451 -18.532 -15.026 1.00 86.69 348 TRP A O 1
ATOM 2687 N N . GLN A 1 349 ? 23.692 -18.439 -14.951 1.00 86.50 349 GLN A N 1
ATOM 2688 C CA . GLN A 1 349 ? 23.885 -19.712 -14.264 1.00 86.50 349 GLN A CA 1
ATOM 2689 C C . GLN A 1 349 ? 24.597 -19.506 -12.927 1.00 86.50 349 GLN A C 1
ATOM 2691 O O . GLN A 1 349 ? 25.803 -19.259 -12.856 1.00 86.50 349 GLN A O 1
ATOM 2696 N N . PHE A 1 350 ? 23.846 -19.671 -11.835 1.00 74.88 350 PHE A N 1
ATOM 2697 C CA . PHE A 1 350 ? 24.393 -19.600 -10.481 1.00 74.88 350 PHE A CA 1
ATOM 2698 C C . PHE A 1 350 ? 25.556 -20.592 -10.295 1.00 74.88 350 PHE A C 1
ATOM 2700 O O . PHE A 1 350 ? 25.426 -21.775 -10.606 1.00 74.88 350 PHE A O 1
ATOM 2707 N N . GLY A 1 351 ? 26.691 -20.110 -9.781 1.00 73.19 351 GLY A N 1
ATOM 2708 C CA . GLY A 1 351 ? 27.900 -20.912 -9.543 1.00 73.19 351 GLY A CA 1
ATOM 2709 C C . GLY A 1 351 ? 28.851 -21.023 -10.740 1.00 73.19 351 GLY A C 1
ATOM 2710 O O . GLY A 1 351 ? 30.012 -21.375 -10.547 1.00 73.19 351 GLY A O 1
ATOM 2711 N N . ARG A 1 352 ? 28.395 -20.678 -11.949 1.00 81.25 352 ARG A N 1
ATOM 2712 C CA . ARG A 1 352 ? 29.247 -20.491 -13.132 1.00 81.25 352 ARG A CA 1
ATOM 2713 C C . ARG A 1 352 ? 29.541 -19.013 -13.357 1.00 81.25 352 ARG A C 1
ATOM 2715 O O . ARG A 1 352 ? 30.690 -18.642 -13.576 1.00 81.25 352 ARG A O 1
ATOM 2722 N N . ASP A 1 353 ? 28.501 -18.196 -13.258 1.00 82.69 353 ASP A N 1
ATOM 2723 C CA . ASP A 1 353 ? 28.574 -16.759 -13.466 1.00 82.69 353 ASP A CA 1
ATOM 2724 C C . ASP A 1 353 ? 28.644 -16.045 -12.108 1.00 82.69 353 ASP A C 1
ATOM 2726 O O . ASP A 1 353 ? 27.990 -16.443 -11.135 1.00 82.69 353 ASP A O 1
ATOM 2730 N N . SER A 1 354 ? 29.467 -14.997 -12.017 1.00 80.94 354 SER A N 1
ATOM 2731 C CA . SER A 1 354 ? 29.629 -14.201 -10.798 1.00 80.94 354 SER A CA 1
ATOM 2732 C C . SER A 1 354 ? 29.062 -12.798 -10.986 1.00 80.94 354 SER A C 1
ATOM 2734 O O . SER A 1 354 ? 29.214 -12.183 -12.043 1.00 80.94 354 SER A O 1
ATOM 2736 N N . MET A 1 355 ? 28.410 -12.260 -9.946 1.00 78.44 355 MET A N 1
ATOM 2737 C CA . MET A 1 355 ? 27.862 -10.891 -9.967 1.00 78.44 355 MET A CA 1
ATOM 2738 C C . MET A 1 355 ? 28.924 -9.846 -10.323 1.00 78.44 355 MET A C 1
ATOM 2740 O O . MET A 1 355 ? 28.612 -8.825 -10.928 1.00 78.44 355 MET A O 1
ATOM 2744 N N . GLU A 1 356 ? 30.176 -10.103 -9.952 1.00 76.94 356 GLU A N 1
ATOM 2745 C CA . GLU A 1 356 ? 31.316 -9.255 -10.284 1.00 76.94 356 GLU A CA 1
ATOM 2746 C C . GLU A 1 356 ? 31.667 -9.320 -11.777 1.00 76.94 356 GLU A C 1
ATOM 2748 O O . GLU A 1 356 ? 31.884 -8.276 -12.387 1.00 76.94 356 GLU A O 1
ATOM 2753 N N . ALA A 1 357 ? 31.625 -10.506 -12.396 1.00 73.75 357 ALA A N 1
ATOM 2754 C CA . ALA A 1 357 ? 31.830 -10.660 -13.836 1.00 73.75 357 ALA A CA 1
ATOM 2755 C C . ALA A 1 357 ? 30.750 -9.925 -14.645 1.00 73.75 357 ALA A C 1
ATOM 2757 O O . ALA A 1 357 ? 31.072 -9.204 -15.588 1.00 73.75 357 ALA A O 1
ATOM 2758 N N . TRP A 1 358 ? 29.479 -10.024 -14.241 1.00 79.19 358 TRP A N 1
ATOM 2759 C CA . TRP A 1 358 ? 28.403 -9.258 -14.882 1.00 79.19 358 TRP A CA 1
ATOM 2760 C C . TRP A 1 358 ? 28.549 -7.748 -14.688 1.00 79.19 358 TRP A C 1
ATOM 2762 O O . TRP A 1 358 ? 28.390 -6.993 -15.649 1.00 79.19 358 TRP A O 1
ATOM 2772 N N . ARG A 1 359 ? 28.900 -7.287 -13.480 1.00 77.75 359 ARG A N 1
ATOM 2773 C CA . ARG A 1 359 ? 29.155 -5.859 -13.235 1.00 77.75 359 ARG A CA 1
ATOM 2774 C C . ARG A 1 359 ? 30.313 -5.340 -14.078 1.00 77.75 359 ARG A C 1
ATOM 2776 O O . ARG A 1 359 ? 30.183 -4.274 -14.657 1.00 77.75 359 ARG A O 1
ATOM 2783 N N . SER A 1 360 ? 31.387 -6.115 -14.218 1.00 72.69 360 SER A N 1
ATOM 2784 C CA . SER A 1 360 ? 32.543 -5.768 -15.053 1.00 72.69 360 SER A CA 1
ATOM 2785 C C . SER A 1 360 ? 32.166 -5.597 -16.532 1.00 72.69 360 SER A C 1
ATOM 2787 O O . SER A 1 360 ? 32.509 -4.582 -17.145 1.00 72.69 360 SER A O 1
ATOM 2789 N N . LEU A 1 361 ? 31.372 -6.527 -17.084 1.00 71.62 361 LEU A N 1
ATOM 2790 C CA . LEU A 1 361 ? 30.805 -6.410 -18.437 1.00 71.62 361 LEU A CA 1
ATOM 2791 C C . LEU A 1 361 ? 29.921 -5.160 -18.573 1.00 71.62 361 LEU A C 1
ATOM 2793 O O . LEU A 1 361 ? 30.009 -4.432 -19.558 1.00 71.62 361 LEU A O 1
ATOM 2797 N N . SER A 1 362 ? 29.113 -4.887 -17.550 1.00 67.19 362 SER A N 1
ATOM 2798 C CA . SER A 1 362 ? 28.181 -3.755 -17.491 1.00 67.19 362 SER A CA 1
ATOM 2799 C C . SER A 1 362 ? 28.853 -2.405 -17.217 1.00 67.19 362 SER A C 1
ATOM 2801 O O . SER A 1 362 ? 28.253 -1.359 -17.447 1.00 67.19 362 SER A O 1
ATOM 2803 N N . ASP A 1 363 ? 30.088 -2.397 -16.717 1.00 68.94 363 ASP A N 1
ATOM 2804 C CA . ASP A 1 363 ? 30.876 -1.189 -16.458 1.00 68.94 363 ASP A CA 1
ATOM 2805 C C . ASP A 1 363 ? 31.802 -0.829 -17.630 1.00 68.94 363 ASP A C 1
ATOM 2807 O O . ASP A 1 363 ? 32.453 0.223 -17.604 1.00 68.94 363 ASP A O 1
ATOM 2811 N N . GLY A 1 364 ? 31.801 -1.646 -18.689 1.00 56.72 364 GLY A N 1
ATOM 2812 C CA . GLY A 1 364 ? 32.588 -1.428 -19.898 1.00 56.72 364 GLY A CA 1
ATOM 2813 C C . GLY A 1 364 ? 34.057 -1.810 -19.744 1.00 56.72 364 GLY A C 1
ATOM 2814 O O . GLY A 1 364 ? 34.909 -1.191 -20.383 1.00 56.72 364 GLY A O 1
ATOM 2815 N N . ALA A 1 365 ? 34.383 -2.801 -18.905 1.00 44.16 365 ALA A N 1
ATOM 2816 C CA . ALA A 1 365 ? 35.710 -3.395 -18.956 1.00 44.16 365 ALA A CA 1
ATOM 2817 C C . ALA A 1 365 ? 35.886 -4.057 -20.328 1.00 44.16 365 ALA A C 1
ATOM 2819 O O . ALA A 1 365 ? 35.157 -4.981 -20.689 1.00 44.16 365 ALA A O 1
ATOM 2820 N N . SER A 1 366 ? 36.848 -3.561 -21.104 1.00 36.56 366 SER A N 1
ATOM 2821 C CA . SER A 1 366 ? 37.332 -4.228 -22.304 1.00 36.56 366 SER A CA 1
ATOM 2822 C C . SER A 1 366 ? 37.732 -5.651 -21.926 1.00 36.56 366 SER A C 1
ATOM 2824 O O . SER A 1 366 ? 38.740 -5.848 -21.244 1.00 36.56 366 SER A O 1
ATOM 2826 N N . VAL A 1 367 ? 36.938 -6.632 -22.347 1.00 35.38 367 VAL A N 1
ATOM 2827 C CA . VAL A 1 367 ? 37.373 -8.023 -22.378 1.00 35.38 367 VAL A CA 1
ATOM 2828 C C . VAL A 1 367 ? 38.450 -8.073 -23.455 1.00 35.38 367 VAL A C 1
ATOM 2830 O O . VAL A 1 367 ? 38.150 -8.098 -24.644 1.00 35.38 367 VAL A O 1
ATOM 2833 N N . THR A 1 368 ? 39.713 -7.946 -23.054 1.00 32.69 368 THR A N 1
ATOM 2834 C CA . THR A 1 368 ? 40.822 -8.388 -23.898 1.00 32.69 368 THR A CA 1
ATOM 2835 C C . THR A 1 368 ? 40.660 -9.889 -24.101 1.00 32.69 368 THR A C 1
ATOM 2837 O O . THR A 1 368 ? 40.558 -10.613 -23.109 1.00 32.69 368 THR A O 1
ATOM 2840 N N . GLU A 1 369 ? 40.565 -10.281 -25.375 1.00 32.69 369 GLU A N 1
ATOM 2841 C CA . GLU A 1 369 ? 40.494 -11.663 -25.876 1.00 32.69 369 GLU A CA 1
ATOM 2842 C C . GLU A 1 369 ? 41.529 -12.606 -25.254 1.00 32.69 369 GLU A C 1
ATOM 2844 O O . GLU A 1 369 ? 42.678 -12.163 -25.005 1.00 32.69 369 GLU A O 1
#

Sequence (369 aa):
MHRLTFLLTGENSYPRPEGLIAGLTQGSTRDLAHLILGEPVDATRDEFAADGIRVFLEFEAGGLSQISIEPTLQWTLPPGRLGRLLETLGTPEFSDAFVEVIEQTGGARRRHEILSGGIGRLIVWDAGLKVQVQDGNIAIAQVEISTGEADEPNEYARTLVPGMTWPATREQLHSAWGPPSATAGHADLYRYGRRELAVHFSSGQANATLVKLTAVMSGQNATMAMPSRSSGNYTIYLDLLGRPQTDATVVYARTQLGAHVQLSGTGRIVTAVEVDGSRVGFARFMDGWSNVARRSDVAFGAPDYYGAHDDVWWRAPGWIHVHSNNGRNIDRITVSQERPTRLDVHAWQFGRDSMEAWRSLSDGASVTE

Secondary structure (DSSP, 8-state):
---PEEEE-SSS--S-HHHHSTT--TT--HHHHHHHH-S-SBTTTTEEEETTEEEEEEEETTEEEEEEEEE----PPPTTHHHHHHHTTTSBTTSHHHHHHHHHH-S-EEEEEESSSSSEEEEEETTSEEEEEETTEEEEEEEE--SSTTPPPPHHHHHHSTT--SSPBHHHHHHHH-S-SEEETTEEEEEETTEEEEEEESSSSTTPBEEEEEEEETT--------EEE-TTHHHHHHHTT-BTTSHHHHHHHHTS--EEEE-STT-BEEEEEEETTSHHHHHHHSS--SS-BGGG-TT-S-SEE-SSEEEEEETTEEEEEE-TTSSB--EEEEESSPP-S---EE--BTTB-HHHHHHHHTT-----

pLDDT: mean 78.57, std 13.15, range [32.69, 93.69]

Foldseek 3Di:
DADEDEAEDDDPGDPCVCVQCVPDDFQDALVSVCVRQNDAPDPVQSWGQTLQWTWGFDADPSGTRYIYIGRNDQQQAADFLQSLVQVQAFPFCLDPSNVVSVVLLDADKFKWAFPDDALWIWIDGPLQWIFIADLRGTFKIKGFQAPDPPDHGGPNNVRNHPPADPQHFQLNCCVRNNAASDDDWQWGWHDNRQKIKIWGFPTNDRRTGTGMIMMGGPPDDRDPPTDIDGQQQQSLQLSQAFAACPDSSNVCCVPPLVWDFDADDPRRGTFKIKDFLQDPSVCNRRPPDDNFAFPLPRPPAQAQKDDLFWGWHDDPPWIWIFGHPLSTTTGMIMTGNDDDPDDPIDGDDPPVDDSVNSSCSRHPPPPDD

Organism: NCBI:txid662960

Radius of gyration: 26.76 Å; chains: 1; bounding box: 82×46×62 Å